Protein AF-0000000076061707 (afdb_homodimer)

Radius of gyration: 18.24 Å; Cα contacts (8 Å, |Δi|>4): 495; chains: 2; bounding box: 33×53×42 Å

Nearest PDB structures (foldseek):
  8ae5-assembly2_D  TM=4.085E-01  e=2.202E+00  Macrolepiota procera
  4uc4-assembly1_B  TM=3.911E-01  e=1.233E+00  Homo sapiens
  3h6q-assembly1_A  TM=4.937E-01  e=5.251E+00  Macrolepiota procera
  7zs2-assembly1_A  TM=2.548E-01  e=9.782E-01  Candidatus Kuenenia
  8u15-assembly1_B  TM=3.330E-01  e=9.932E+00  Homo sapiens

Foldseek 3Di:
DLVVCLVPPDFQFWKWFQDPVGDIAIWTDHHPQKTWGWDWDDDPNFIWIATEIDRPVPPDDDPPTDIDRDPPPDDDDGDDSVVSVVVSVVRHGDIDGPVPCVQVVQQVVCCVVPVGRDGPPD/DLVVCLVPPDFQFWKWFQDPVGDIAIWTDHHPQKTWGWAWDDDPNFIWIATEIDRPVPPDDDPPTDIDRDP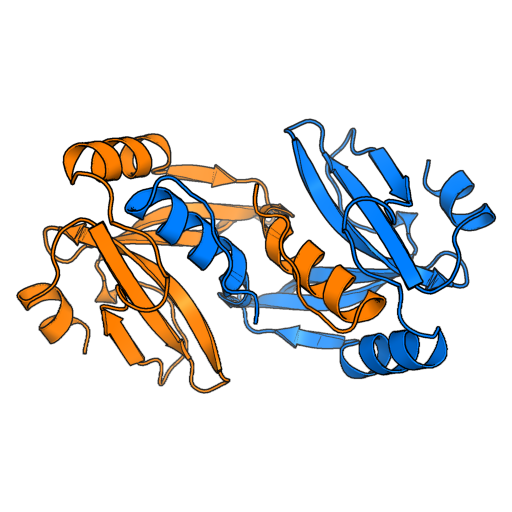PPDDDDGDDSVVSVVVSVVRHGDIDGPVVCVLVVQQVVCCVVPVGRDGPPD

Organism: Dicentrarchus labrax (NCBI:txid13489)

pLDDT: mean 81.6, std 15.35, range [41.97, 97.06]

InterPro domains:
  IPR007053 LRAT domain [PF04970] (9-117)
  IPR007053 LRAT domain [PS51934] (15-121)
  IPR038765 Papain-like cysteine peptidase superfamily [SSF54001] (7-43)
  IPR051496 H-rev107 Phospholipase/Acyltransferase [PTHR13943] (8-122)

Sequence (244 aa):
GPLKIVSTAKIGDLIEFSYPMGYSHWGVYDGDGHVIHFAVQGWFGEFGTRIRRVPLGEVNVPKGAHVLISNNRHAFAPSAPEDMKLRSNTLLNQDFPYDLFGLNCEHFATFVRYGKAVCNQVGPLKIVSTAKIGDLIEFSYPMGYSHWGVYDGDGHVIHFAVQGWFGEFGTRIRRVPLGEVNVPKGAHVLISNNRHAFAPSAPEDMKLRSNTLLNQDFPYDLFGLNCEHFATFVRYGKAVCNQV

Structure (mmCIF, N/CA/C/O backbone):
data_AF-0000000076061707-model_v1
#
loop_
_entity.id
_entity.type
_entity.pdbx_description
1 polymer 'LRAT domain-containing protein'
#
loop_
_atom_site.group_PDB
_atom_site.id
_atom_site.type_symbol
_atom_site.label_atom_id
_atom_site.label_alt_id
_atom_site.label_comp_id
_atom_site.label_asym_id
_atom_site.label_entity_id
_atom_site.label_seq_id
_atom_site.pdbx_PDB_ins_code
_atom_site.Cartn_x
_atom_site.Cartn_y
_atom_site.Cartn_z
_atom_site.occupancy
_atom_site.B_iso_or_equiv
_atom_site.auth_seq_id
_atom_site.auth_comp_id
_atom_site.auth_asym_id
_atom_site.auth_atom_id
_atom_site.pdbx_PDB_model_num
ATOM 1 N N . GLY A 1 1 ? 12.648 20.203 10.492 1 73.88 1 GLY A N 1
ATOM 2 C CA . GLY A 1 1 ? 12.055 19.266 11.422 1 73.88 1 GLY A CA 1
ATOM 3 C C . GLY A 1 1 ? 10.57 19.484 11.641 1 73.88 1 GLY A C 1
ATOM 4 O O . GLY A 1 1 ? 9.961 20.312 10.969 1 73.88 1 GLY A O 1
ATOM 5 N N . PRO A 1 2 ? 9.906 18.688 12.398 1 77.5 2 PRO A N 1
ATOM 6 C CA . PRO A 1 2 ? 8.461 18.781 12.633 1 77.5 2 PRO A CA 1
ATOM 7 C C . PRO A 1 2 ? 8.016 20.188 13.016 1 77.5 2 PRO A C 1
ATOM 9 O O . PRO A 1 2 ? 6.965 20.641 12.57 1 77.5 2 PRO A O 1
ATOM 12 N N . LEU A 1 3 ? 8.797 20.938 13.781 1 78.62 3 LEU A N 1
ATOM 13 C CA . LEU A 1 3 ? 8.422 22.266 14.234 1 78.62 3 LEU A CA 1
ATOM 14 C C . LEU A 1 3 ? 8.352 23.234 13.062 1 78.62 3 LEU A C 1
ATOM 16 O O . LEU A 1 3 ? 7.469 24.094 13.016 1 78.62 3 LEU A O 1
ATOM 20 N N . LYS A 1 4 ? 9.391 23.188 12.188 1 86.56 4 LYS A N 1
ATOM 21 C CA . LYS A 1 4 ? 9.367 24.047 11.008 1 86.56 4 LYS A CA 1
ATOM 22 C C . LYS A 1 4 ? 8.141 23.75 10.148 1 86.56 4 LYS A C 1
ATOM 24 O O . LYS A 1 4 ? 7.504 24.672 9.625 1 86.56 4 LYS A O 1
ATOM 29 N N . ILE A 1 5 ? 7.738 22.547 10.039 1 92.12 5 ILE A N 1
ATOM 30 C CA . ILE A 1 5 ? 6.582 22.141 9.25 1 92.12 5 ILE A CA 1
ATOM 31 C C . ILE A 1 5 ? 5.309 22.703 9.875 1 92.12 5 ILE A C 1
ATOM 33 O O . ILE A 1 5 ? 4.469 23.281 9.18 1 92.12 5 ILE A O 1
ATOM 37 N N . VAL A 1 6 ? 5.285 22.609 11.211 1 91.25 6 VAL A N 1
ATOM 38 C CA . VAL A 1 6 ? 4.082 23.031 11.922 1 91.25 6 VAL A CA 1
ATOM 39 C C . VAL A 1 6 ? 3.869 24.531 11.727 1 91.25 6 VAL A C 1
ATOM 41 O O . VAL A 1 6 ? 2.73 24.984 11.633 1 91.25 6 VAL A O 1
ATOM 44 N N . SER A 1 7 ? 4.922 25.25 11.578 1 92.44 7 SER A N 1
ATOM 45 C CA . SER A 1 7 ? 4.824 26.703 11.469 1 92.44 7 SER A CA 1
ATOM 46 C C . SER A 1 7 ? 4.508 27.125 10.039 1 92.44 7 SER A C 1
ATOM 48 O O . SER A 1 7 ? 4.023 28.234 9.812 1 92.44 7 SER A O 1
ATOM 50 N N . THR A 1 8 ? 4.734 26.359 9.039 1 95.12 8 THR A N 1
ATOM 51 C CA . THR A 1 8 ? 4.605 26.797 7.652 1 95.12 8 THR A CA 1
ATOM 52 C C . THR A 1 8 ? 3.518 26 6.934 1 95.12 8 THR A C 1
ATOM 54 O O . THR A 1 8 ? 2.975 26.438 5.926 1 95.12 8 THR A O 1
ATOM 57 N N . ALA A 1 9 ? 3.193 24.812 7.418 1 96.25 9 ALA A N 1
ATOM 58 C CA . ALA A 1 9 ? 2.266 23.922 6.727 1 96.25 9 ALA A CA 1
ATOM 59 C C . ALA A 1 9 ? 0.84 24.469 6.777 1 96.25 9 ALA A C 1
ATOM 61 O O . ALA A 1 9 ? 0.452 25.109 7.754 1 96.25 9 ALA A O 1
ATOM 62 N N . LYS A 1 10 ? 0.16 24.266 5.688 1 96.25 10 LYS A N 1
ATOM 63 C CA . LYS A 1 10 ? -1.268 24.562 5.602 1 96.25 10 LYS A CA 1
ATOM 64 C C . LYS A 1 10 ? -2.086 23.281 5.488 1 96.25 10 LYS A C 1
ATOM 66 O O . LYS A 1 10 ? -1.579 22.25 5.027 1 96.25 10 LYS A O 1
ATOM 71 N N . ILE A 1 11 ? -3.35 23.422 5.93 1 95.88 11 ILE A N 1
ATOM 72 C CA . ILE A 1 11 ? -4.254 22.281 5.82 1 95.88 11 ILE A CA 1
ATOM 73 C C . ILE A 1 11 ? -4.25 21.766 4.383 1 95.88 11 ILE A C 1
ATOM 75 O O . ILE A 1 11 ? -4.336 22.547 3.434 1 95.88 11 ILE A O 1
ATOM 79 N N . GLY A 1 12 ? -4.094 20.484 4.289 1 96.38 12 GLY A N 1
ATOM 80 C CA . GLY A 1 12 ? -4.121 19.875 2.967 1 96.38 12 GLY A CA 1
ATOM 81 C C . GLY A 1 12 ? -2.736 19.641 2.395 1 96.38 12 GLY A C 1
ATOM 82 O O . GLY A 1 12 ? -2.584 18.906 1.407 1 96.38 12 GLY A O 1
ATOM 83 N N . ASP A 1 13 ? -1.681 20.234 3 1 97.06 13 ASP A N 1
ATOM 84 C CA . ASP A 1 13 ? -0.318 20 2.529 1 97.06 13 ASP A CA 1
ATOM 85 C C . ASP A 1 13 ? 0.073 18.531 2.676 1 97.06 13 ASP A C 1
ATOM 87 O O . ASP A 1 13 ? -0.244 17.906 3.684 1 97.06 13 ASP A O 1
ATOM 91 N N . LEU A 1 14 ? 0.756 18 1.613 1 95.62 14 LEU A N 1
ATOM 92 C CA . LEU A 1 14 ? 1.333 16.672 1.708 1 95.62 14 LEU A CA 1
ATOM 93 C C . LEU A 1 14 ? 2.582 16.672 2.582 1 95.62 14 LEU A C 1
ATOM 95 O O . LEU A 1 14 ? 3.529 17.422 2.312 1 95.62 14 LEU A O 1
ATOM 99 N N . ILE A 1 15 ? 2.484 15.883 3.658 1 95.75 15 ILE A N 1
ATOM 100 C CA . ILE A 1 15 ? 3.635 15.711 4.539 1 95.75 15 ILE A CA 1
ATOM 101 C C . ILE A 1 15 ? 4.344 14.406 4.211 1 95.75 15 ILE A C 1
ATOM 103 O O . ILE A 1 15 ? 3.746 13.328 4.289 1 95.75 15 ILE A O 1
ATOM 107 N N . GLU A 1 16 ? 5.562 14.5 3.816 1 91.44 16 GLU A N 1
ATOM 108 C CA . GLU A 1 16 ? 6.387 13.336 3.492 1 91.44 16 GLU A CA 1
ATOM 109 C C . GLU A 1 16 ? 7.395 13.055 4.602 1 91.44 16 GLU A C 1
ATOM 111 O O . GLU A 1 16 ? 8.125 13.945 5.027 1 91.44 16 GLU A O 1
ATOM 116 N N . PHE A 1 17 ? 7.355 11.906 5.172 1 89.12 17 PHE A N 1
ATOM 117 C CA . PHE A 1 17 ? 8.406 11.391 6.035 1 89.12 17 PHE A CA 1
ATOM 118 C C . PHE A 1 17 ? 9.375 10.516 5.25 1 89.12 17 PHE A C 1
ATOM 120 O O . PHE A 1 17 ? 9.109 9.336 5.016 1 89.12 17 PHE A O 1
ATOM 127 N N . SER A 1 18 ? 10.445 11.164 4.812 1 85.5 18 SER A N 1
ATOM 128 C CA . SER A 1 18 ? 11.43 10.484 3.967 1 85.5 18 SER A CA 1
ATOM 129 C C . SER A 1 18 ? 12.367 9.625 4.797 1 85.5 18 SER A C 1
ATOM 131 O O . SER A 1 18 ? 13.062 10.125 5.688 1 85.5 18 SER A O 1
ATOM 133 N N . TYR A 1 19 ? 12.336 8.336 4.543 1 78.38 19 TYR A N 1
ATOM 134 C CA . TYR A 1 19 ? 13.18 7.398 5.281 1 78.38 19 TYR A CA 1
ATOM 135 C C . TYR A 1 19 ? 14.578 7.344 4.688 1 78.38 19 TYR A C 1
ATOM 137 O O . TYR A 1 19 ? 14.766 7.582 3.49 1 78.38 19 TYR A O 1
ATOM 145 N N . PRO A 1 20 ? 15.539 6.973 5.523 1 74.5 20 PRO A N 1
ATOM 146 C CA . PRO A 1 20 ? 16.906 6.855 5.012 1 74.5 20 PRO A CA 1
ATOM 147 C C . PRO A 1 20 ? 17.047 5.789 3.924 1 74.5 20 PRO A C 1
ATOM 149 O O . PRO A 1 20 ? 17.922 5.887 3.061 1 74.5 20 PRO A O 1
ATOM 152 N N . MET A 1 21 ? 16.188 4.781 3.857 1 65.06 21 MET A N 1
ATOM 153 C CA . MET A 1 21 ? 16.312 3.662 2.926 1 65.06 21 MET A CA 1
ATOM 154 C C . MET A 1 21 ? 15.594 3.965 1.612 1 65.06 21 MET A C 1
ATOM 156 O O . MET A 1 21 ? 15.57 3.129 0.708 1 65.06 21 MET A O 1
ATOM 160 N N . GLY A 1 22 ? 15.07 5.156 1.388 1 67.25 22 GLY A N 1
ATOM 161 C CA . GLY A 1 22 ? 14.516 5.566 0.107 1 67.25 22 GLY A CA 1
ATOM 162 C C . GLY A 1 22 ? 13.016 5.406 0.028 1 67.25 22 GLY A C 1
ATOM 163 O O . GLY A 1 22 ? 12.406 5.672 -1.013 1 67.25 22 GLY A O 1
ATOM 164 N N . TYR A 1 23 ? 12.422 4.996 1.099 1 68.94 23 TYR A N 1
ATOM 165 C CA . TYR A 1 23 ? 10.961 4.914 1.145 1 68.94 23 TYR A CA 1
ATOM 166 C C . TYR A 1 23 ? 10.383 6.043 1.986 1 68.94 23 TYR A C 1
ATOM 168 O O . TYR A 1 23 ? 11.07 6.605 2.84 1 68.94 23 TYR A O 1
ATOM 176 N N . SER A 1 24 ? 9.188 6.395 1.576 1 79.31 24 SER A N 1
ATOM 177 C CA . SER A 1 24 ? 8.578 7.48 2.34 1 79.31 24 SER A CA 1
ATOM 178 C C . SER A 1 24 ? 7.23 7.062 2.918 1 79.31 24 SER A C 1
ATOM 180 O O . SER A 1 24 ? 6.523 6.242 2.328 1 79.31 24 SER A O 1
ATOM 182 N N . HIS A 1 25 ? 6.992 7.531 4.09 1 82.12 25 HIS A N 1
ATOM 183 C CA . HIS A 1 25 ? 5.637 7.582 4.629 1 82.12 25 HIS A CA 1
ATOM 184 C C . HIS A 1 25 ? 4.969 8.922 4.32 1 82.12 25 HIS A C 1
ATOM 186 O O . HIS A 1 25 ? 5.652 9.938 4.176 1 82.12 25 HIS A O 1
ATOM 192 N N . TRP A 1 26 ? 3.645 8.844 4.102 1 87.81 26 TRP A N 1
ATOM 193 C CA . TRP A 1 26 ? 2.934 10.055 3.701 1 87.81 26 TRP A CA 1
ATOM 194 C C . TRP A 1 26 ? 1.732 10.305 4.605 1 87.81 26 TRP A C 1
ATOM 196 O O . TRP A 1 26 ? 1.087 9.359 5.066 1 87.81 26 TRP A O 1
ATOM 206 N N . GLY A 1 27 ? 1.45 11.594 4.91 1 91.62 27 GLY A N 1
ATOM 207 C CA . GLY A 1 27 ? 0.232 12.078 5.539 1 91.62 27 GLY A CA 1
ATOM 208 C C . GLY A 1 27 ? -0.22 13.43 5.004 1 91.62 27 GLY A C 1
ATOM 209 O O . GLY A 1 27 ? 0.399 13.977 4.094 1 91.62 27 GLY A O 1
ATOM 210 N N . VAL A 1 28 ? -1.354 13.891 5.512 1 96.25 28 VAL A N 1
ATOM 211 C CA . VAL A 1 28 ? -1.893 15.203 5.168 1 96.25 28 VAL A CA 1
ATOM 212 C C . VAL A 1 28 ? -1.955 16.078 6.414 1 96.25 28 VAL A C 1
ATOM 214 O O . VAL A 1 28 ? -2.471 15.656 7.453 1 96.25 28 VAL A O 1
ATOM 217 N N . TYR A 1 29 ? -1.383 17.281 6.25 1 96.94 29 TYR A N 1
ATOM 218 C CA . TYR A 1 29 ? -1.468 18.203 7.375 1 96.94 29 TYR A CA 1
ATOM 219 C C . TYR A 1 29 ? -2.91 18.625 7.625 1 96.94 29 TYR A C 1
ATOM 221 O O . TYR A 1 29 ? -3.635 18.969 6.688 1 96.94 29 TYR A O 1
ATOM 229 N N . ASP A 1 30 ? -3.334 18.594 8.867 1 96.56 30 ASP A N 1
ATOM 230 C CA . ASP A 1 30 ? -4.734 18.875 9.18 1 96.56 30 ASP A CA 1
ATOM 231 C C . ASP A 1 30 ? -4.855 20.031 10.18 1 96.56 30 ASP A C 1
ATOM 233 O O . ASP A 1 30 ? -5.844 20.125 10.906 1 96.56 30 ASP A O 1
ATOM 237 N N . GLY A 1 31 ? -3.85 20.828 10.352 1 94.69 31 GLY A N 1
ATOM 238 C CA . GLY A 1 31 ? -3.902 22.016 11.195 1 94.69 31 GLY A CA 1
ATOM 239 C C . GLY A 1 31 ? -3.49 21.734 12.633 1 94.69 31 GLY A C 1
ATOM 240 O O . GLY A 1 31 ? -3.473 20.578 13.07 1 94.69 31 GLY A O 1
ATOM 241 N N . ASP A 1 32 ? -3.125 22.828 13.32 1 95.19 32 ASP A N 1
ATOM 242 C CA . ASP A 1 32 ? -2.799 22.812 14.742 1 95.19 32 ASP A CA 1
ATOM 243 C C . ASP A 1 32 ? -1.734 21.766 15.055 1 95.19 32 ASP A C 1
ATOM 245 O O . ASP A 1 32 ? -1.811 21.078 16.078 1 95.19 32 ASP A O 1
ATOM 249 N N . GLY A 1 33 ? -0.832 21.562 14.172 1 96.12 33 GLY A N 1
ATOM 250 C CA . GLY A 1 33 ? 0.295 20.672 14.383 1 96.12 33 GLY A CA 1
ATOM 251 C C . GLY A 1 33 ? -0.069 19.203 14.211 1 96.12 33 GLY A C 1
ATOM 252 O O . GLY A 1 33 ? 0.675 18.328 14.648 1 96.12 33 GLY A O 1
ATOM 253 N N . HIS A 1 34 ? -1.229 18.906 13.57 1 97.06 34 HIS A N 1
ATOM 254 C CA . HIS A 1 34 ? -1.68 17.531 13.438 1 97.06 34 HIS A CA 1
ATOM 255 C C . HIS A 1 34 ? -1.625 17.062 11.984 1 97.06 34 HIS A C 1
ATOM 257 O O . HIS A 1 34 ? -1.712 17.891 11.07 1 97.06 34 HIS A O 1
ATOM 263 N N . VAL A 1 35 ? -1.41 15.766 11.812 1 96.25 35 VAL A N 1
ATOM 264 C CA . VAL A 1 35 ? -1.393 15.094 10.516 1 96.25 35 VAL A CA 1
ATOM 265 C C . VAL A 1 35 ? -2.369 13.922 10.531 1 96.25 35 VAL A C 1
ATOM 267 O O . VAL A 1 35 ? -2.543 13.258 11.555 1 96.25 35 VAL A O 1
ATOM 270 N N . ILE A 1 36 ? -3.059 13.766 9.422 1 93.81 36 ILE A N 1
ATOM 271 C CA . ILE 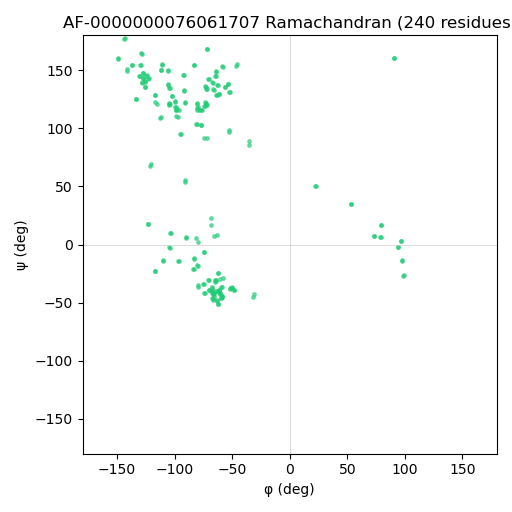A 1 36 ? -3.873 12.57 9.203 1 93.81 36 ILE A CA 1
ATOM 272 C C . ILE A 1 36 ? -3.121 11.586 8.312 1 93.81 36 ILE A C 1
ATOM 274 O O . ILE A 1 36 ? -2.59 11.969 7.266 1 93.81 36 ILE A O 1
ATOM 278 N N . HIS A 1 37 ? -2.947 10.414 8.805 1 87.75 37 HIS A N 1
ATOM 279 C CA . HIS A 1 37 ? -2.203 9.422 8.039 1 87.75 37 HIS A CA 1
ATOM 280 C C . HIS A 1 37 ? -2.697 8.016 8.328 1 87.75 37 HIS A C 1
ATOM 282 O O . HIS A 1 37 ? -3.447 7.801 9.289 1 87.75 37 HIS A O 1
ATOM 288 N N . PHE A 1 38 ? -2.363 7.18 7.422 1 79.69 38 PHE A N 1
ATOM 289 C CA . PHE A 1 38 ? -2.627 5.758 7.594 1 79.69 38 PHE A CA 1
ATOM 290 C C . PHE A 1 38 ? -1.668 5.145 8.609 1 79.69 38 PHE A C 1
ATOM 292 O O . PHE A 1 38 ? -0.451 5.312 8.492 1 79.69 38 PHE A O 1
ATOM 299 N N . ALA A 1 39 ? -2.246 4.523 9.711 1 74.62 39 ALA A N 1
ATOM 300 C CA . ALA A 1 39 ? -1.411 3.943 10.758 1 74.62 39 ALA A CA 1
ATOM 301 C C . ALA A 1 39 ? -1.773 2.48 11.008 1 74.62 39 ALA A C 1
ATOM 303 O O . ALA A 1 39 ? -2.949 2.113 10.969 1 74.62 39 ALA A O 1
ATOM 304 N N . VAL A 1 40 ? -0.666 1.629 11.125 1 65.38 40 VAL A N 1
ATOM 305 C CA . VAL A 1 40 ? -0.873 0.236 11.508 1 65.38 40 VAL A CA 1
ATOM 306 C C . VAL A 1 40 ? -1.263 0.161 12.984 1 65.38 40 VAL A C 1
ATOM 308 O O . VAL A 1 40 ? -0.695 0.868 13.82 1 65.38 40 VAL A O 1
ATOM 311 N N . GLN A 1 41 ? -2.436 -0.395 13.188 1 61.16 41 GLN A N 1
ATOM 312 C CA . GLN A 1 41 ? -2.852 -0.597 14.57 1 61.16 41 GLN A CA 1
ATOM 313 C C . GLN A 1 41 ? -2.893 -2.082 14.922 1 61.16 41 GLN A C 1
ATOM 315 O O . GLN A 1 41 ? -3.326 -2.904 14.109 1 61.16 41 GLN A O 1
ATOM 320 N N . GLY A 1 42 ? -1.945 -2.611 15.797 1 53.31 42 GLY A N 1
ATOM 321 C CA . GLY A 1 42 ? -2.045 -3.967 16.312 1 53.31 42 GLY A CA 1
ATOM 322 C C . GLY A 1 42 ? -3.127 -4.125 17.375 1 53.31 42 GLY A C 1
ATOM 323 O O . GLY A 1 42 ? -3.217 -3.324 18.297 1 53.31 42 GLY A O 1
ATOM 324 N N . TRP A 1 43 ? -4.332 -4.477 16.969 1 45.91 43 TRP A N 1
ATOM 325 C CA . TRP A 1 43 ? -5.262 -4.828 18.047 1 45.91 43 TRP A CA 1
ATOM 326 C C . TRP A 1 43 ? -5.215 -6.324 18.344 1 45.91 43 TRP A C 1
ATOM 328 O O . TRP A 1 43 ? -5.504 -7.145 17.469 1 45.91 43 TRP A O 1
ATOM 338 N N . PHE A 1 44 ? -5.133 -6.633 19.625 1 45.09 44 PHE A N 1
ATOM 339 C CA . PHE A 1 44 ? -5.297 -7.961 20.203 1 45.09 44 PHE A CA 1
ATOM 340 C C . PHE A 1 44 ? -5.039 -9.047 19.156 1 45.09 44 PHE A C 1
ATOM 342 O O . PHE A 1 44 ? -5.91 -9.867 18.891 1 45.09 44 PHE A O 1
ATOM 349 N N . GLY A 1 45 ? -3.971 -8.953 18.484 1 49.72 45 GLY A N 1
ATOM 350 C CA . GLY A 1 45 ? -3.66 -10.07 17.609 1 49.72 45 GLY A CA 1
ATOM 351 C C . GLY A 1 45 ? -4.047 -9.82 16.172 1 49.72 45 GLY A C 1
ATOM 352 O O . GLY A 1 45 ? -3.672 -10.586 15.273 1 49.72 45 GLY A O 1
ATOM 353 N N . GLU A 1 46 ? -5.031 -8.961 15.914 1 51.38 46 GLU A N 1
ATOM 354 C CA . GLU A 1 46 ? -5.41 -8.641 14.547 1 51.38 46 GLU A CA 1
ATOM 355 C C . GLU A 1 46 ? -4.758 -7.336 14.078 1 51.38 46 GLU A C 1
ATOM 357 O O . GLU A 1 46 ? -4.621 -6.395 14.859 1 51.38 46 GLU A O 1
ATOM 362 N N . PHE A 1 47 ? -3.979 -7.473 13.148 1 50.34 47 PHE A N 1
ATOM 363 C CA . PHE A 1 47 ? -3.318 -6.309 12.578 1 50.34 47 PHE A CA 1
ATOM 364 C C . PHE A 1 47 ? -4.242 -5.586 11.609 1 50.34 47 PHE A C 1
ATOM 366 O O . PHE A 1 47 ? -5.008 -6.219 10.875 1 50.34 47 PHE A O 1
ATOM 373 N N . GLY A 1 48 ? -4.602 -4.277 11.984 1 62.66 48 GLY A N 1
ATOM 374 C CA . GLY A 1 48 ? -5.348 -3.447 11.047 1 62.66 48 GLY A CA 1
ATOM 375 C C . GLY A 1 48 ? -4.727 -2.08 10.836 1 62.66 48 GLY A C 1
ATOM 376 O O . GLY A 1 48 ? -3.594 -1.836 11.258 1 62.66 48 GLY A O 1
ATOM 377 N N . THR A 1 49 ? -5.113 -1.458 9.875 1 67.81 49 THR A N 1
ATOM 378 C CA . THR A 1 49 ? -4.719 -0.076 9.625 1 67.81 49 THR A CA 1
ATOM 379 C C . THR A 1 49 ? -5.875 0.876 9.922 1 67.81 49 THR A C 1
ATOM 381 O O . THR A 1 49 ? -7.043 0.48 9.867 1 67.81 49 THR A O 1
ATOM 384 N N . ARG A 1 50 ? -5.531 1.879 10.508 1 75.94 50 ARG A N 1
ATOM 385 C CA . ARG A 1 50 ? -6.496 2.934 10.812 1 75.94 50 ARG A CA 1
ATOM 386 C C . ARG A 1 50 ? -5.988 4.289 10.336 1 75.94 50 ARG A C 1
ATOM 388 O O . ARG A 1 50 ? -4.789 4.566 10.398 1 75.94 50 ARG A O 1
ATOM 395 N N . ILE A 1 51 ? -6.934 5.051 9.781 1 82.94 51 ILE A N 1
ATOM 396 C CA . ILE A 1 51 ? -6.598 6.445 9.508 1 82.94 51 ILE A CA 1
ATOM 397 C C . ILE A 1 51 ? -6.734 7.27 10.789 1 82.94 51 ILE A C 1
ATOM 399 O O . ILE A 1 51 ? -7.809 7.324 11.391 1 82.94 51 ILE A O 1
ATOM 403 N N . ARG A 1 52 ? -5.594 7.914 11.195 1 88.94 52 ARG A N 1
ATOM 404 C CA . ARG A 1 52 ? -5.578 8.625 12.469 1 88.94 52 ARG A CA 1
ATOM 405 C C . ARG A 1 52 ? -5.102 10.062 12.289 1 88.94 52 ARG A C 1
ATOM 407 O O . ARG A 1 52 ? -4.305 10.352 11.391 1 88.94 52 ARG A O 1
ATOM 414 N N . ARG A 1 53 ? -5.691 10.859 13.156 1 94.81 53 ARG A N 1
ATOM 415 C CA . ARG A 1 53 ? -5.188 12.211 13.336 1 94.81 53 ARG A CA 1
ATOM 416 C C . ARG A 1 53 ? -4.281 12.297 14.555 1 94.81 53 ARG A C 1
ATOM 418 O O . ARG A 1 53 ? -4.723 12.062 15.68 1 94.81 53 ARG A O 1
ATOM 425 N N . VAL A 1 54 ? -3.025 12.594 14.391 1 95.06 54 VAL A N 1
ATOM 426 C CA . VAL A 1 54 ? -2.064 12.625 15.484 1 95.06 54 VAL A CA 1
ATOM 427 C C . VAL A 1 54 ? -1.167 13.852 15.359 1 95.06 54 VAL A C 1
ATOM 429 O O . VAL A 1 54 ? -1.04 14.422 14.273 1 95.06 54 VAL A O 1
ATOM 432 N N . PRO A 1 55 ? -0.612 14.312 16.578 1 96.38 55 PRO A N 1
ATOM 433 C CA . PRO A 1 55 ? 0.442 15.312 16.422 1 96.38 55 PRO A CA 1
ATOM 434 C C . PRO A 1 55 ? 1.562 14.859 15.492 1 96.38 55 PRO A C 1
ATOM 436 O O . PRO A 1 55 ? 1.948 13.688 15.516 1 96.38 55 PRO A O 1
ATOM 439 N N . LEU A 1 56 ? 1.995 15.828 14.633 1 95.25 56 LEU A N 1
ATOM 440 C CA . LEU A 1 56 ? 3.023 15.523 13.641 1 95.25 56 LEU A CA 1
ATOM 441 C C . LEU A 1 56 ? 4.203 14.805 14.281 1 95.25 56 LEU A C 1
ATOM 443 O O . LEU A 1 56 ? 4.723 13.836 13.727 1 95.25 56 LEU A O 1
ATOM 447 N N . GLY A 1 57 ? 4.594 15.188 15.484 1 91.88 57 GLY A N 1
ATOM 448 C CA . GLY A 1 57 ? 5.746 14.633 16.172 1 91.88 57 GLY A CA 1
ATOM 449 C C . GLY A 1 57 ? 5.504 13.234 16.719 1 91.88 57 GLY A C 1
ATOM 450 O O . GLY A 1 57 ? 6.445 12.547 17.109 1 91.88 57 GLY A O 1
ATOM 451 N N . GLU A 1 58 ? 4.262 12.703 16.641 1 90.94 58 GLU A N 1
ATOM 452 C CA . GLU A 1 58 ? 3.924 11.398 17.203 1 90.94 58 GLU A CA 1
ATOM 453 C C . GLU A 1 58 ? 3.791 10.344 16.109 1 90.94 58 GLU A C 1
ATOM 455 O O . GLU A 1 58 ? 3.492 9.18 16.391 1 90.94 58 GLU A O 1
ATOM 460 N N . VAL A 1 59 ? 3.949 10.766 14.859 1 88.25 59 VAL A N 1
ATOM 461 C CA . VAL A 1 59 ? 3.965 9.766 13.797 1 88.25 59 VAL A CA 1
ATOM 462 C C . VAL A 1 59 ? 5.168 8.836 13.977 1 88.25 59 VAL A C 1
ATOM 464 O O . VAL A 1 59 ? 6.301 9.305 14.102 1 88.25 59 VAL A O 1
ATOM 467 N N . ASN A 1 60 ? 4.859 7.582 13.961 1 81.62 60 ASN A N 1
ATOM 468 C CA . ASN A 1 60 ? 5.914 6.594 14.156 1 81.62 60 ASN A CA 1
ATOM 469 C C . ASN A 1 60 ? 6.695 6.344 12.867 1 81.62 60 ASN A C 1
ATOM 471 O O . ASN A 1 60 ? 6.199 5.672 11.961 1 81.62 60 ASN A O 1
ATOM 475 N N . VAL A 1 61 ? 7.918 6.938 12.812 1 79.94 61 VAL A N 1
ATOM 476 C CA . VAL A 1 61 ? 8.805 6.746 11.672 1 79.94 61 VAL A CA 1
ATOM 477 C C . VAL A 1 61 ? 10.195 6.348 12.156 1 79.94 61 VAL A C 1
ATOM 479 O O . VAL A 1 61 ? 10.539 6.566 13.32 1 79.94 61 VAL A O 1
ATOM 482 N N . PRO A 1 62 ? 10.922 5.66 11.305 1 76.56 62 PRO A N 1
ATOM 483 C CA . PRO A 1 62 ? 12.266 5.254 11.711 1 76.56 62 PRO A CA 1
ATOM 484 C C . PRO A 1 62 ? 13.156 6.441 12.078 1 76.56 62 PRO A C 1
ATOM 486 O O . PRO A 1 62 ? 12.93 7.555 11.602 1 76.56 62 PRO A O 1
ATOM 489 N N . LYS A 1 63 ? 14.117 6.051 12.961 1 82.44 63 LYS A N 1
ATOM 490 C CA . LYS A 1 63 ? 15.125 7.059 13.273 1 82.44 63 LYS A CA 1
ATOM 491 C C . LYS A 1 63 ? 15.82 7.555 12.016 1 82.44 63 LYS A C 1
ATOM 493 O O . LYS A 1 63 ? 16.172 6.762 11.133 1 82.44 63 LYS A O 1
ATOM 498 N N . GLY A 1 64 ? 16.016 8.859 11.891 1 86 64 GLY A N 1
ATOM 499 C CA . GLY A 1 64 ? 16.688 9.43 10.734 1 86 64 GLY A CA 1
ATOM 500 C C . GLY A 1 64 ? 15.734 9.875 9.641 1 86 64 GLY A C 1
ATOM 501 O O . GLY A 1 64 ? 16.156 10.453 8.641 1 86 64 GLY A O 1
ATOM 502 N N . ALA A 1 65 ? 14.477 9.648 9.852 1 84.56 65 ALA A N 1
ATOM 503 C CA . ALA A 1 65 ? 13.5 10.141 8.875 1 84.56 65 ALA A CA 1
ATOM 504 C C . ALA A 1 65 ? 13.461 11.664 8.867 1 84.56 65 ALA A C 1
ATOM 506 O O . ALA A 1 65 ? 13.547 12.305 9.914 1 84.56 65 ALA A O 1
ATOM 507 N N . HIS A 1 66 ? 13.367 12.219 7.582 1 92.38 66 HIS A N 1
ATOM 508 C CA . HIS A 1 66 ? 13.195 13.656 7.402 1 92.38 66 HIS A CA 1
ATOM 509 C C . HIS A 1 66 ? 11.758 13.992 7.02 1 92.38 66 HIS A C 1
ATOM 511 O O . HIS A 1 66 ? 11.156 13.32 6.176 1 92.38 66 HIS A O 1
ATOM 517 N N . VAL A 1 67 ? 11.266 15.016 7.695 1 94.19 67 VAL A N 1
ATOM 518 C CA . VAL A 1 67 ? 9.891 15.43 7.426 1 94.19 67 VAL A CA 1
ATOM 519 C C . VAL A 1 67 ? 9.891 16.672 6.543 1 94.19 67 VAL A C 1
ATOM 521 O O . VAL A 1 67 ? 10.617 17.625 6.812 1 94.19 67 VAL A O 1
ATOM 524 N N . LEU A 1 68 ? 9.148 16.656 5.414 1 94.88 68 LEU A N 1
ATOM 525 C CA . LEU A 1 68 ? 9.07 17.781 4.492 1 94.88 68 LEU A CA 1
ATOM 526 C C . LEU A 1 68 ? 7.652 17.938 3.945 1 94.88 68 LEU A C 1
ATOM 528 O O . LEU A 1 68 ? 6.883 16.969 3.922 1 94.88 68 LEU A O 1
ATOM 532 N N . ILE A 1 69 ? 7.281 19.219 3.609 1 96.5 69 ILE A N 1
ATOM 533 C CA . ILE A 1 69 ? 6.09 19.484 2.805 1 96.5 69 ILE A CA 1
ATOM 534 C C . ILE A 1 69 ? 6.383 19.172 1.337 1 96.5 69 ILE A C 1
ATOM 536 O O . ILE A 1 69 ? 7.27 19.781 0.734 1 96.5 69 ILE A O 1
ATOM 540 N N . SER A 1 70 ? 5.656 18.141 0.757 1 93.56 70 SER A N 1
ATOM 541 C CA . SER A 1 70 ? 5.953 17.656 -0.59 1 93.56 70 SER A CA 1
ATOM 542 C C . SER A 1 70 ? 4.742 17.797 -1.504 1 93.56 70 SER A C 1
ATOM 544 O O . SER A 1 70 ? 4.266 16.797 -2.064 1 93.56 70 SER A O 1
ATOM 546 N N . ASN A 1 71 ? 4.359 19.031 -1.817 1 94.56 71 ASN A N 1
ATOM 547 C CA . ASN A 1 71 ? 3.193 19.297 -2.65 1 94.56 71 ASN A CA 1
ATOM 548 C C . ASN A 1 71 ? 3.527 19.203 -4.137 1 94.56 71 ASN A C 1
ATOM 550 O O . ASN A 1 71 ? 2.629 19.141 -4.977 1 94.56 71 ASN A O 1
ATOM 554 N N . ASN A 1 72 ? 4.762 19.141 -4.477 1 89.25 72 ASN A N 1
ATOM 555 C CA . ASN A 1 72 ? 5.172 19.219 -5.875 1 89.25 72 ASN A CA 1
ATOM 556 C C . ASN A 1 72 ? 5.566 17.844 -6.422 1 89.25 72 ASN A C 1
ATOM 558 O O . ASN A 1 72 ? 6.137 17.75 -7.508 1 89.25 72 ASN A O 1
ATOM 562 N N . ARG A 1 73 ? 5.281 16.828 -5.656 1 85.31 73 ARG A N 1
ATOM 563 C CA . ARG A 1 73 ? 5.672 15.477 -6.07 1 85.31 73 ARG A CA 1
ATOM 564 C C . ARG A 1 73 ? 4.699 14.914 -7.102 1 85.31 73 ARG A C 1
ATOM 566 O O . ARG A 1 73 ? 5.016 13.953 -7.801 1 85.31 73 ARG A O 1
ATOM 573 N N . HIS A 1 74 ? 3.525 15.469 -7.195 1 82.06 74 HIS A N 1
ATOM 574 C CA . HIS A 1 74 ? 2.484 15.039 -8.125 1 82.06 74 HIS A CA 1
ATOM 575 C C . HIS A 1 74 ? 2.025 16.188 -9.016 1 82.06 74 HIS A C 1
ATOM 577 O O . HIS A 1 74 ? 2.066 17.359 -8.602 1 82.06 74 HIS A O 1
ATOM 583 N N . ALA A 1 75 ? 1.691 15.781 -10.227 1 83.06 75 ALA A N 1
ATOM 584 C CA . ALA A 1 75 ? 1.288 16.781 -11.203 1 83.06 75 ALA A CA 1
ATOM 585 C C . ALA A 1 75 ? -0.222 17.016 -11.172 1 83.06 75 ALA A C 1
ATOM 587 O O . ALA A 1 75 ? -0.904 16.812 -12.18 1 83.06 75 ALA A O 1
ATOM 588 N N . PHE A 1 76 ? -0.791 17.312 -10.031 1 89 76 PHE A N 1
ATOM 589 C CA . PHE A 1 76 ? -2.221 17.562 -9.906 1 89 76 PHE A CA 1
ATOM 590 C C . PHE A 1 76 ? -2.473 18.859 -9.148 1 89 76 PHE A C 1
ATOM 592 O O . PHE A 1 76 ? -1.698 19.234 -8.258 1 89 76 PHE A O 1
ATOM 599 N N . ALA A 1 77 ? -3.457 19.562 -9.477 1 92.75 77 ALA A N 1
ATOM 600 C CA . ALA A 1 77 ? -3.883 20.734 -8.719 1 92.75 77 ALA A CA 1
ATOM 601 C C . ALA A 1 77 ? -4.562 20.328 -7.414 1 92.75 77 ALA A C 1
ATOM 603 O O . ALA A 1 77 ? -5.359 19.391 -7.387 1 92.75 77 ALA A O 1
ATOM 604 N N . PRO A 1 78 ? -4.234 20.984 -6.391 1 95.62 78 PRO A N 1
ATOM 605 C CA . PRO A 1 78 ? -4.902 20.672 -5.129 1 95.62 78 PRO A CA 1
ATOM 606 C C . PRO A 1 78 ? -6.398 20.969 -5.156 1 95.62 78 PRO A C 1
ATOM 608 O O . PRO A 1 78 ? -6.828 21.906 -5.836 1 95.62 78 PRO A O 1
ATOM 611 N N . SER A 1 79 ? -7.133 20.188 -4.406 1 96.12 79 SER A N 1
ATOM 612 C CA . SER A 1 79 ? -8.547 20.484 -4.18 1 96.12 79 SER A CA 1
ATOM 613 C C . SER A 1 79 ? -8.719 21.688 -3.258 1 96.12 79 SER A C 1
ATOM 615 O O . SER A 1 79 ? -7.746 22.156 -2.656 1 96.12 79 SER A O 1
ATOM 617 N N . ALA A 1 80 ? -9.953 22.188 -3.188 1 95.56 80 ALA A N 1
ATOM 618 C CA . ALA A 1 80 ? -10.273 23.219 -2.199 1 95.56 80 ALA A CA 1
ATOM 619 C C . ALA A 1 80 ? -10.141 22.672 -0.78 1 95.56 80 ALA A C 1
ATOM 621 O O . ALA A 1 80 ? -10.445 21.5 -0.526 1 95.56 80 ALA A O 1
ATOM 622 N N . PRO A 1 81 ? -9.703 23.531 0.127 1 93.62 81 PRO A N 1
ATOM 623 C CA . PRO A 1 81 ? -9.539 23.094 1.512 1 93.62 81 PRO A CA 1
ATOM 624 C C . PRO A 1 81 ? -10.789 22.422 2.074 1 93.62 81 PRO A C 1
ATOM 626 O O . PRO A 1 81 ? -10.688 21.438 2.814 1 93.62 81 PRO A O 1
ATOM 629 N N . GLU A 1 82 ? -11.938 22.922 1.697 1 95.06 82 GLU A N 1
ATOM 630 C CA . GLU A 1 82 ? -13.18 22.359 2.203 1 95.06 82 GLU A CA 1
ATOM 631 C C . GLU A 1 82 ? -13.359 20.922 1.725 1 95.06 82 GLU A C 1
ATOM 633 O O . GLU A 1 82 ? -13.844 20.062 2.473 1 95.06 82 GLU A O 1
ATOM 638 N N . ASP A 1 83 ? -13 20.672 0.475 1 96 83 ASP A N 1
ATOM 639 C CA . ASP A 1 83 ? -13.094 19.328 -0.076 1 96 83 ASP A CA 1
ATOM 640 C C . ASP A 1 83 ? -12.094 18.391 0.596 1 96 83 ASP A C 1
ATOM 642 O O . ASP A 1 83 ? -12.414 17.234 0.888 1 96 83 ASP A O 1
ATOM 646 N N . MET A 1 84 ? -10.898 18.859 0.824 1 95.81 84 MET A N 1
ATOM 647 C CA . MET A 1 84 ? -9.875 18.062 1.492 1 95.81 84 MET A CA 1
ATOM 648 C C . MET A 1 84 ? -10.32 17.672 2.896 1 95.81 84 MET A C 1
ATOM 650 O O . MET A 1 84 ? -10.164 16.516 3.301 1 95.81 84 MET A O 1
ATOM 654 N N . LYS A 1 85 ? -10.922 18.641 3.592 1 94.81 85 LYS A N 1
ATOM 655 C CA . LYS A 1 85 ? -11.406 18.375 4.949 1 94.81 85 LYS A CA 1
ATOM 656 C C . LYS A 1 85 ? -12.531 17.359 4.945 1 94.81 85 LYS A C 1
ATOM 658 O O . LYS A 1 85 ? -12.586 16.484 5.816 1 94.81 85 LYS A O 1
ATOM 663 N N . LEU A 1 86 ? -13.414 17.516 3.99 1 94.69 86 LEU A N 1
ATOM 664 C CA . LEU A 1 86 ? -14.508 16.562 3.889 1 94.69 86 LEU A CA 1
ATOM 665 C C . LEU A 1 86 ? -13.977 15.141 3.684 1 94.69 86 LEU A C 1
ATOM 667 O O . LEU A 1 86 ? -14.414 14.211 4.363 1 94.69 86 LEU A O 1
ATOM 671 N N . ARG A 1 87 ? -13.008 14.977 2.834 1 91.44 87 ARG A N 1
ATOM 672 C CA . ARG A 1 87 ? -12.445 13.664 2.555 1 91.44 87 ARG A CA 1
ATOM 673 C C . ARG A 1 87 ? -11.719 13.109 3.775 1 91.44 87 ARG A C 1
ATOM 675 O O . ARG A 1 87 ? -11.883 11.938 4.129 1 91.44 87 ARG A O 1
ATOM 682 N N . SER A 1 88 ? -10.883 13.93 4.383 1 92.19 88 SER A N 1
ATOM 683 C CA . SER A 1 88 ? -10.141 13.477 5.555 1 92.19 88 SER A CA 1
ATOM 684 C C . SER A 1 88 ? -11.086 13.094 6.691 1 92.19 88 SER A C 1
ATOM 686 O O . SER A 1 88 ? -10.906 12.062 7.332 1 92.19 88 SER A O 1
ATOM 688 N N . ASN A 1 89 ? -12.164 13.891 6.91 1 91.19 89 ASN A N 1
ATOM 689 C CA . ASN A 1 89 ? -13.109 13.633 7.988 1 91.19 89 ASN A CA 1
ATOM 690 C C . ASN A 1 89 ? -13.898 12.352 7.746 1 91.19 89 ASN A C 1
ATOM 692 O O . ASN A 1 89 ? -14.219 11.625 8.688 1 91.19 89 ASN A O 1
ATOM 696 N N . THR A 1 90 ? -14.195 12.133 6.547 1 89.62 90 THR A N 1
ATOM 697 C CA . THR A 1 90 ? -14.938 10.93 6.184 1 89.62 90 THR A CA 1
ATOM 698 C C . THR A 1 90 ? -14.109 9.68 6.465 1 89.62 90 THR A C 1
ATOM 700 O O . THR A 1 90 ? -14.648 8.648 6.875 1 89.62 90 THR A O 1
ATOM 703 N N . LEU A 1 91 ? -12.836 9.828 6.328 1 83.31 91 LEU A N 1
ATOM 704 C CA . LEU A 1 91 ? -11.961 8.656 6.418 1 83.31 91 LEU A CA 1
ATOM 705 C C . LEU A 1 91 ? -11.391 8.516 7.824 1 83.31 91 LEU A C 1
ATOM 707 O O . LEU A 1 91 ? -10.922 7.438 8.203 1 83.31 91 LEU A O 1
ATOM 711 N N . LEU A 1 92 ? -11.508 9.555 8.594 1 88.12 92 LEU A N 1
ATOM 712 C CA . LEU A 1 92 ? -10.891 9.578 9.922 1 88.12 92 LEU A CA 1
ATOM 713 C C . LEU A 1 92 ? -11.469 8.477 10.805 1 88.12 92 LEU A C 1
ATOM 715 O O . LEU A 1 92 ? -12.68 8.258 10.828 1 88.12 92 LEU A O 1
ATOM 719 N N . ASN A 1 93 ? -10.625 7.652 11.453 1 82.81 93 ASN A N 1
ATOM 720 C CA . ASN A 1 93 ? -10.906 6.605 12.43 1 82.81 93 ASN A CA 1
ATOM 721 C C . ASN A 1 93 ? -11.531 5.379 11.773 1 82.81 93 ASN A C 1
ATOM 723 O O . ASN A 1 93 ? -12.141 4.551 12.453 1 82.81 93 ASN A O 1
ATOM 727 N N . GLN A 1 94 ? -11.562 5.402 10.469 1 74.12 94 GLN A N 1
ATOM 728 C CA . GLN A 1 94 ? -12 4.195 9.781 1 74.12 94 GLN A CA 1
ATOM 729 C C . GLN A 1 94 ? -10.945 3.098 9.859 1 74.12 94 GLN A C 1
ATOM 731 O O . GLN A 1 94 ? -9.75 3.369 9.742 1 74.12 94 GLN A O 1
ATOM 736 N N . ASP A 1 95 ? -11.422 1.911 10.18 1 65.75 95 ASP A N 1
ATOM 737 C CA . ASP A 1 95 ? -10.57 0.729 10.227 1 65.75 95 ASP A CA 1
ATOM 738 C C . ASP A 1 95 ? -10.555 0.01 8.883 1 65.75 95 ASP A C 1
ATOM 740 O O . ASP A 1 95 ? -11.586 -0.109 8.219 1 65.75 95 ASP A O 1
ATOM 744 N N . PHE A 1 96 ? -9.359 -0.055 8.461 1 60.56 96 PHE A N 1
ATOM 745 C CA . PHE A 1 96 ? -9.234 -0.847 7.246 1 60.56 96 PHE A CA 1
ATOM 746 C C . PHE A 1 96 ? -8.625 -2.213 7.547 1 60.56 96 PHE A C 1
ATOM 748 O O . PHE A 1 96 ? -7.75 -2.332 8.406 1 60.56 96 PHE A O 1
ATOM 755 N N . PRO A 1 97 ? -9.43 -3.102 7.18 1 53.72 97 PRO A N 1
ATOM 756 C CA . PRO A 1 97 ? -8.898 -4.438 7.449 1 53.72 97 PRO A CA 1
ATOM 757 C C . PRO A 1 97 ? -7.441 -4.59 7.004 1 53.72 97 PRO A C 1
ATOM 759 O O . PRO A 1 97 ? -6.969 -3.828 6.16 1 53.72 97 PRO A O 1
ATOM 762 N N . TYR A 1 98 ? -6.805 -5.453 7.637 1 49.03 98 TYR A N 1
ATOM 763 C CA . TYR A 1 98 ? -5.402 -5.848 7.586 1 49.03 98 TYR A CA 1
ATOM 764 C C . TYR A 1 98 ? -4.84 -5.68 6.18 1 49.03 98 TYR A C 1
ATOM 766 O O . TYR A 1 98 ? -3.68 -5.293 6.012 1 49.03 98 TYR A O 1
ATOM 774 N N . ASP A 1 99 ? -5.605 -6.113 5.352 1 47.81 99 ASP A N 1
ATOM 775 C CA . ASP A 1 99 ? -5.066 -6.418 4.031 1 47.81 99 ASP A CA 1
ATOM 776 C C . ASP A 1 99 ? -4.965 -5.16 3.172 1 47.81 99 ASP A C 1
ATOM 778 O O . ASP A 1 99 ? -4.887 -5.246 1.944 1 47.81 99 ASP A O 1
ATOM 782 N N . LEU A 1 100 ? -5.273 -4.062 3.818 1 48.25 100 LEU A N 1
ATOM 783 C CA . LEU A 1 100 ? -5.316 -2.91 2.922 1 48.25 100 LEU A CA 1
ATOM 784 C C . LEU A 1 100 ? -3.934 -2.605 2.359 1 48.25 100 LEU A C 1
ATOM 786 O O . LEU A 1 100 ? -3.756 -1.624 1.636 1 48.25 100 LEU A O 1
ATOM 790 N N . PHE A 1 101 ? -2.986 -3.574 2.678 1 52.5 101 PHE A N 1
ATOM 791 C CA . PHE A 1 101 ? -1.712 -3.512 1.973 1 52.5 101 PHE A CA 1
ATOM 792 C C . PHE A 1 101 ? -1.891 -3.85 0.497 1 52.5 101 PHE A C 1
ATOM 794 O O . PHE A 1 101 ? -1 -4.43 -0.125 1 52.5 101 PHE A O 1
ATOM 801 N N . GLY A 1 102 ? -3.264 -3.602 0.157 1 58.53 102 GLY A N 1
ATOM 802 C CA . GLY A 1 102 ? -3.605 -3.992 -1.201 1 58.53 102 GLY A CA 1
ATOM 803 C C . GLY A 1 102 ? -2.762 -3.299 -2.254 1 58.53 102 GLY A C 1
ATOM 804 O O . GLY A 1 102 ? -2.371 -3.912 -3.248 1 58.53 102 GLY A O 1
ATOM 805 N N . LEU A 1 103 ? -2.361 -2.07 -1.789 1 62.06 103 LEU A N 1
ATOM 806 C CA . LEU A 1 103 ? -1.666 -1.351 -2.852 1 62.06 103 LEU A CA 1
ATOM 807 C C . LEU A 1 103 ? -0.228 -1.84 -2.988 1 62.06 103 LEU A C 1
ATOM 809 O O . LEU A 1 103 ? 0.276 -1.995 -4.102 1 62.06 103 LEU A O 1
ATOM 813 N N . ASN A 1 104 ? 0.301 -2.141 -1.82 1 69.62 104 ASN A N 1
ATOM 814 C CA . ASN A 1 104 ? 1.671 -2.637 -1.887 1 69.62 104 ASN A CA 1
ATOM 815 C C . ASN A 1 104 ? 1.732 -4.027 -2.516 1 69.62 104 ASN A C 1
ATOM 817 O O . ASN A 1 104 ? 2.686 -4.348 -3.227 1 69.62 104 ASN A O 1
ATOM 821 N N . CYS A 1 105 ? 0.691 -4.734 -2.303 1 78.88 105 CYS A N 1
ATOM 822 C CA . CYS A 1 105 ? 0.658 -6.074 -2.885 1 78.88 105 CYS A CA 1
ATOM 823 C C . CYS A 1 105 ? 0.517 -6.004 -4.402 1 78.88 105 CYS A C 1
ATOM 825 O O . CYS A 1 105 ? 1.158 -6.77 -5.121 1 78.88 105 CYS A O 1
ATOM 827 N N . GLU A 1 106 ? -0.312 -5.047 -4.836 1 79.69 106 GLU A N 1
ATOM 828 C CA . GLU A 1 106 ? -0.438 -4.895 -6.281 1 79.69 106 GLU A CA 1
ATOM 829 C C . GLU A 1 106 ? 0.863 -4.387 -6.898 1 79.69 106 GLU A C 1
ATOM 831 O O . GLU A 1 106 ? 1.27 -4.848 -7.969 1 79.69 106 GLU A O 1
ATOM 836 N N . HIS A 1 107 ? 1.478 -3.488 -6.23 1 79 107 HIS A N 1
ATOM 837 C CA . HIS A 1 107 ? 2.754 -2.955 -6.691 1 79 107 HIS A CA 1
ATOM 838 C C . HIS A 1 107 ? 3.801 -4.059 -6.816 1 79 107 HIS A C 1
ATOM 840 O O . HIS A 1 107 ? 4.5 -4.145 -7.824 1 79 107 HIS A O 1
ATOM 846 N N . PHE A 1 108 ? 3.881 -4.871 -5.844 1 82.06 108 PHE A N 1
ATOM 847 C CA . PHE A 1 108 ? 4.824 -5.98 -5.855 1 82.06 108 PHE A CA 1
ATOM 848 C C . PHE A 1 108 ? 4.52 -6.941 -7 1 82.06 108 PHE A C 1
ATOM 850 O O . PHE A 1 108 ? 5.414 -7.309 -7.766 1 82.06 108 PHE A O 1
ATOM 857 N N . ALA A 1 109 ? 3.262 -7.348 -7.082 1 88.62 109 ALA A N 1
ATOM 858 C CA . ALA A 1 109 ? 2.875 -8.344 -8.078 1 88.62 109 ALA A CA 1
ATOM 859 C C . ALA A 1 109 ? 3.125 -7.828 -9.492 1 88.62 109 ALA A C 1
ATOM 861 O O . ALA A 1 109 ? 3.648 -8.555 -10.344 1 88.62 109 ALA A O 1
ATOM 862 N N . THR A 1 110 ? 2.852 -6.578 -9.711 1 89 110 THR A N 1
ATOM 863 C CA . THR A 1 110 ? 3.047 -6.02 -11.047 1 89 110 THR A CA 1
ATOM 864 C C . THR A 1 110 ? 4.531 -5.805 -11.328 1 89 110 THR A C 1
ATOM 866 O O . THR A 1 110 ? 4.977 -5.949 -12.469 1 89 110 THR A O 1
ATOM 869 N N . PHE A 1 111 ? 5.301 -5.473 -10.352 1 87.5 111 PHE A N 1
ATOM 870 C CA . PHE A 1 111 ? 6.742 -5.371 -10.523 1 87.5 111 PHE A CA 1
ATOM 871 C C . PHE A 1 111 ? 7.332 -6.695 -10.984 1 87.5 111 PHE A C 1
ATOM 873 O O . PHE A 1 111 ? 8.164 -6.73 -11.898 1 87.5 111 PHE A O 1
ATOM 880 N N . VAL A 1 112 ? 6.902 -7.754 -10.344 1 93 112 VAL A N 1
ATOM 881 C CA . VAL A 1 112 ? 7.414 -9.062 -10.719 1 93 112 VAL A CA 1
ATOM 882 C C . VAL A 1 112 ? 7.016 -9.391 -12.156 1 93 112 VAL A C 1
ATOM 884 O O . VAL A 1 112 ? 7.855 -9.773 -12.969 1 93 112 VAL A O 1
ATOM 887 N N . ARG A 1 113 ? 5.742 -9.195 -12.477 1 94.5 113 ARG A N 1
ATOM 888 C CA . ARG A 1 113 ? 5.234 -9.641 -13.766 1 94.5 113 ARG A CA 1
ATOM 889 C C . ARG A 1 113 ? 5.719 -8.734 -14.891 1 94.5 113 ARG A C 1
ATOM 891 O O . ARG A 1 113 ? 6.121 -9.211 -15.953 1 94.5 113 ARG A O 1
ATOM 898 N N . TYR A 1 114 ? 5.727 -7.418 -14.695 1 92.88 114 TYR A N 1
ATOM 899 C CA . TYR A 1 114 ? 5.93 -6.488 -15.805 1 92.88 114 TYR A CA 1
ATOM 900 C C . TYR A 1 114 ? 7.289 -5.812 -15.703 1 92.88 114 TYR A C 1
ATOM 902 O O . TYR A 1 114 ? 7.742 -5.172 -16.656 1 92.88 114 TYR A O 1
ATOM 910 N N . GLY A 1 115 ? 7.969 -5.906 -14.578 1 88.44 115 GLY A N 1
ATOM 911 C CA . GLY A 1 115 ? 9.172 -5.125 -14.336 1 88.44 115 GLY A CA 1
ATOM 912 C C . GLY A 1 115 ? 8.883 -3.686 -13.953 1 88.44 115 GLY A C 1
ATOM 913 O O . GLY A 1 115 ? 9.789 -2.85 -13.945 1 88.44 115 GLY A O 1
ATOM 914 N N . LYS A 1 116 ? 7.555 -3.412 -13.758 1 81.38 116 LYS A N 1
ATOM 915 C CA . LYS A 1 116 ? 7.082 -2.092 -13.352 1 81.38 116 LYS A CA 1
ATOM 916 C C . LYS A 1 116 ? 6.066 -2.195 -12.219 1 81.38 116 LYS A C 1
ATOM 918 O O . LYS A 1 116 ? 5.121 -2.982 -12.297 1 81.38 116 LYS A O 1
ATOM 923 N N . ALA A 1 117 ? 6.395 -1.464 -11.125 1 75.44 117 ALA A N 1
ATOM 924 C CA . ALA A 1 117 ? 5.43 -1.393 -10.031 1 75.44 117 ALA A CA 1
ATOM 925 C C . ALA A 1 117 ? 4.301 -0.422 -10.359 1 75.44 117 ALA A C 1
ATOM 927 O O . ALA A 1 117 ? 4.527 0.783 -10.5 1 75.44 117 ALA A O 1
ATOM 928 N N . VAL A 1 118 ? 3.164 -0.995 -10.727 1 69.5 118 VAL A N 1
ATOM 929 C CA . VAL A 1 118 ? 2.055 -0.144 -11.148 1 69.5 118 VAL A CA 1
ATOM 930 C C . VAL A 1 118 ? 0.879 -0.318 -10.188 1 69.5 118 VAL A C 1
ATOM 932 O O . VAL A 1 118 ? 0.663 -1.407 -9.648 1 69.5 118 VAL A O 1
ATOM 935 N N . CYS A 1 119 ? 0.47 0.748 -9.617 1 61.84 119 CYS A N 1
ATOM 936 C CA . CYS A 1 119 ? -0.771 0.698 -8.852 1 61.84 119 CYS A CA 1
ATOM 937 C C . CYS A 1 119 ? -1.94 1.225 -9.672 1 61.84 119 CYS A C 1
ATOM 939 O O . CYS A 1 119 ? -1.786 2.174 -10.445 1 61.84 119 CYS A O 1
ATOM 941 N N . ASN A 1 120 ? -2.891 0.236 -10.062 1 52.66 120 ASN A N 1
ATOM 942 C CA . ASN A 1 120 ? -4.035 0.781 -10.781 1 52.66 120 ASN A CA 1
ATOM 943 C C . ASN A 1 120 ? -4.691 1.923 -10.016 1 52.66 120 ASN A C 1
ATOM 945 O O . ASN A 1 120 ? -4.844 1.849 -8.797 1 52.66 120 ASN A O 1
ATOM 949 N N . GLN A 1 121 ? -4.297 3.115 -10.414 1 47.09 121 GLN A N 1
ATOM 950 C CA . GLN A 1 121 ? -5.02 4.289 -9.938 1 47.09 121 GLN A CA 1
ATOM 951 C C . GLN A 1 121 ? -6.512 4 -9.797 1 47.09 121 GLN A C 1
ATOM 953 O O . GLN A 1 121 ? -7.117 3.395 -10.68 1 47.09 121 GLN A O 1
ATOM 958 N N . VAL A 1 122 ? -6.793 3.51 -8.562 1 42.5 122 VAL A N 1
ATOM 959 C CA . VAL A 1 122 ? -8.25 3.617 -8.516 1 42.5 122 VAL A CA 1
ATOM 960 C C . VAL A 1 122 ? -8.656 5.086 -8.516 1 42.5 122 VAL A C 1
ATOM 962 O O . VAL A 1 122 ? -8 5.918 -7.879 1 42.5 122 VAL A O 1
ATOM 965 N N . GLY B 1 1 ? -12.227 -21.391 -7.445 1 73.56 1 GLY B N 1
ATOM 966 C CA . GLY B 1 1 ? -11.531 -21.453 -6.168 1 73.56 1 GLY B CA 1
ATOM 967 C C . GLY B 1 1 ? -10.047 -21.734 -6.309 1 73.56 1 GLY B C 1
ATOM 968 O O . GLY B 1 1 ? -9.516 -21.75 -7.422 1 73.56 1 GLY B O 1
ATOM 969 N N . PRO B 1 2 ? -9.312 -21.766 -5.262 1 77.19 2 PRO B N 1
ATOM 970 C CA . PRO B 1 2 ? -7.859 -21.969 -5.293 1 77.19 2 PRO B CA 1
ATOM 971 C C . PRO B 1 2 ? -7.449 -23.172 -6.133 1 77.19 2 PRO B C 1
ATOM 973 O O . PRO B 1 2 ? -6.453 -23.125 -6.855 1 77.19 2 PRO B O 1
ATOM 976 N N . LEU B 1 3 ? -8.195 -24.266 -6.129 1 77.94 3 LEU B N 1
ATOM 977 C CA . LEU B 1 3 ? -7.855 -25.469 -6.867 1 77.94 3 LEU B CA 1
ATOM 978 C C . LEU B 1 3 ? -7.906 -25.234 -8.367 1 77.94 3 LEU B C 1
ATOM 980 O O . LEU B 1 3 ? -7.066 -25.734 -9.117 1 77.94 3 LEU B O 1
ATOM 984 N N . LYS B 1 4 ? -9 -24.547 -8.836 1 85.94 4 LYS B N 1
ATOM 985 C CA . LYS B 1 4 ? -9.086 -24.219 -10.258 1 85.94 4 LYS B CA 1
ATOM 986 C C . LYS B 1 4 ? -7.906 -23.359 -10.695 1 85.94 4 LYS B C 1
ATOM 988 O O . LYS B 1 4 ? -7.344 -23.578 -11.773 1 85.94 4 LYS B O 1
ATOM 993 N N . ILE B 1 5 ? -7.457 -22.484 -9.883 1 92 5 ILE B N 1
ATOM 994 C CA . ILE B 1 5 ? -6.332 -21.609 -10.188 1 92 5 ILE B CA 1
ATOM 995 C C . ILE B 1 5 ? -5.047 -22.422 -10.297 1 92 5 ILE B C 1
ATOM 997 O O . ILE B 1 5 ? -4.281 -22.266 -11.25 1 92 5 ILE B O 1
ATOM 1001 N N . VAL B 1 6 ? -4.934 -23.359 -9.336 1 91.12 6 VAL B N 1
ATOM 1002 C CA . VAL B 1 6 ? -3.711 -24.156 -9.273 1 91.12 6 VAL B CA 1
ATOM 1003 C C . VAL B 1 6 ? -3.576 -25 -10.539 1 91.12 6 VAL B C 1
ATOM 1005 O O . VAL B 1 6 ? -2.467 -25.203 -11.039 1 91.12 6 VAL B O 1
ATOM 1008 N N . SER B 1 7 ? -4.668 -25.375 -11.109 1 92.25 7 SER B N 1
ATOM 1009 C CA . SER B 1 7 ? -4.645 -26.25 -12.281 1 92.25 7 SER B CA 1
ATOM 1010 C C . SER B 1 7 ? -4.43 -25.438 -13.562 1 92.25 7 SER B C 1
ATOM 1012 O O . SER B 1 7 ? -4.004 -26 -14.578 1 92.25 7 SER B O 1
ATOM 1014 N N . THR B 1 8 ? -4.68 -24.188 -13.617 1 95.06 8 THR B N 1
ATOM 1015 C CA . THR B 1 8 ? -4.648 -23.422 -14.859 1 95.06 8 THR B CA 1
ATOM 1016 C C . THR B 1 8 ? -3.57 -22.344 -14.805 1 95.06 8 THR B C 1
ATOM 1018 O O . THR B 1 8 ? -3.105 -21.875 -15.844 1 95.06 8 THR B O 1
ATOM 1021 N N . ALA B 1 9 ? -3.164 -21.938 -13.625 1 96.19 9 ALA B N 1
ATOM 1022 C CA . ALA B 1 9 ? -2.24 -20.812 -13.477 1 96.19 9 ALA B CA 1
ATOM 1023 C C . ALA B 1 9 ? -0.841 -21.188 -13.953 1 96.19 9 ALA B C 1
ATOM 1025 O O . ALA B 1 9 ? -0.422 -22.344 -13.836 1 96.19 9 ALA B O 1
ATOM 1026 N N . LYS B 1 10 ? -0.219 -20.219 -14.57 1 96.19 10 LYS B N 1
ATOM 1027 C CA . LYS B 1 10 ? 1.188 -20.328 -14.953 1 96.19 10 LYS B CA 1
ATOM 1028 C C . LYS B 1 10 ? 2.051 -19.375 -14.117 1 96.19 10 LYS B C 1
ATOM 1030 O O . LYS B 1 10 ? 1.565 -18.359 -13.617 1 96.19 10 LYS B O 1
ATOM 1035 N N . ILE B 1 11 ? 3.316 -19.797 -14.031 1 95.88 11 ILE B N 1
ATOM 1036 C CA . ILE B 1 11 ? 4.262 -18.953 -13.312 1 95.88 11 ILE B CA 1
ATOM 1037 C C . ILE B 1 11 ? 4.199 -17.531 -13.859 1 95.88 11 ILE B C 1
ATOM 1039 O O . ILE B 1 11 ? 4.199 -17.328 -15.07 1 95.88 11 ILE B O 1
ATOM 1043 N N . GLY B 1 12 ? 4.098 -16.609 -12.938 1 96.38 12 GLY B N 1
ATOM 1044 C CA . GLY B 1 12 ? 4.07 -15.219 -13.352 1 96.38 12 GLY B CA 1
ATOM 1045 C C . GLY B 1 12 ? 2.668 -14.648 -13.445 1 96.38 12 GLY B C 1
ATOM 1046 O O . GLY B 1 12 ? 2.488 -13.438 -13.539 1 96.38 12 GLY B O 1
ATOM 1047 N N . ASP B 1 13 ? 1.62 -15.516 -13.438 1 97.06 13 ASP B N 1
ATOM 1048 C CA . ASP B 1 13 ? 0.244 -15.031 -13.477 1 97.06 13 ASP B CA 1
ATOM 1049 C C . ASP B 1 13 ? -0.073 -14.18 -12.242 1 97.06 13 ASP B C 1
ATOM 1051 O O . ASP B 1 13 ? 0.33 -14.516 -11.133 1 97.06 13 ASP B O 1
ATOM 1055 N N . LEU B 1 14 ? -0.784 -13.047 -12.492 1 95.62 14 LEU B N 1
ATOM 1056 C CA . LEU B 1 14 ? -1.294 -12.242 -11.391 1 95.62 14 LEU B CA 1
ATOM 1057 C C . LEU B 1 14 ? -2.488 -12.93 -10.727 1 95.62 14 LEU B C 1
ATOM 1059 O O . LEU B 1 14 ? -3.482 -13.227 -11.391 1 95.62 14 LEU B O 1
ATOM 1063 N N . ILE B 1 15 ? -2.293 -13.219 -9.438 1 95.75 15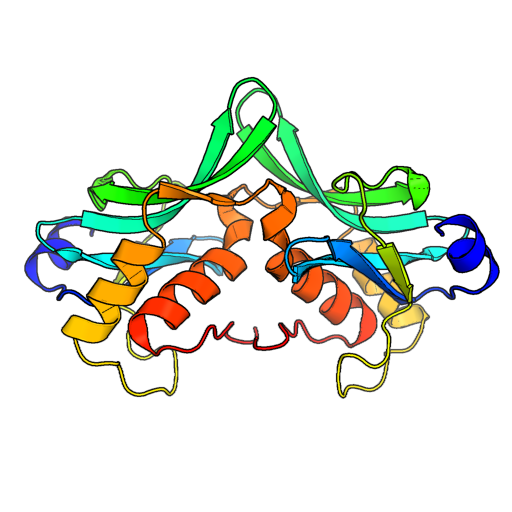 ILE B N 1
ATOM 1064 C CA . ILE B 1 15 ? -3.379 -13.781 -8.648 1 95.75 15 ILE B CA 1
ATOM 1065 C C . ILE B 1 15 ? -4.047 -12.688 -7.824 1 95.75 15 ILE B C 1
ATOM 1067 O O . ILE B 1 15 ? -3.398 -12.023 -7.012 1 95.75 15 ILE B O 1
ATOM 1071 N N . GLU B 1 16 ? -5.289 -12.477 -8.07 1 91.44 16 GLU B N 1
ATOM 1072 C CA . GLU B 1 16 ? -6.078 -11.477 -7.355 1 91.44 16 GLU B CA 1
ATOM 1073 C C . GLU B 1 16 ? -7.012 -12.133 -6.34 1 91.44 16 GLU B C 1
ATOM 1075 O O . GLU B 1 16 ? -7.754 -13.062 -6.68 1 91.44 16 GLU B O 1
ATOM 1080 N N . PHE B 1 17 ? -6.883 -11.797 -5.105 1 89.19 17 PHE B N 1
ATOM 1081 C CA . PHE B 1 17 ? -7.859 -12.125 -4.078 1 89.19 17 PHE B CA 1
ATOM 1082 C C . PHE B 1 17 ? -8.836 -10.977 -3.869 1 89.19 17 PHE B C 1
ATOM 1084 O O . PHE B 1 17 ? -8.531 -10.016 -3.154 1 89.19 17 PHE B O 1
ATOM 1091 N N . SER B 1 18 ? -9.969 -11.094 -4.562 1 85.44 18 SER B N 1
ATOM 1092 C CA . SER B 1 18 ? -10.961 -10.031 -4.535 1 85.44 18 SER B CA 1
ATOM 1093 C C . SER B 1 18 ? -11.812 -10.102 -3.271 1 85.44 18 SER B C 1
ATOM 1095 O O . SER B 1 18 ? -12.477 -11.109 -3.018 1 85.44 18 SER B O 1
ATOM 1097 N N . TYR B 1 19 ? -11.727 -9.055 -2.471 1 78.31 19 TYR B N 1
ATOM 1098 C CA . TYR B 1 19 ? -12.484 -9.008 -1.224 1 78.31 19 TYR B CA 1
ATOM 1099 C C . TYR B 1 19 ? -13.914 -8.5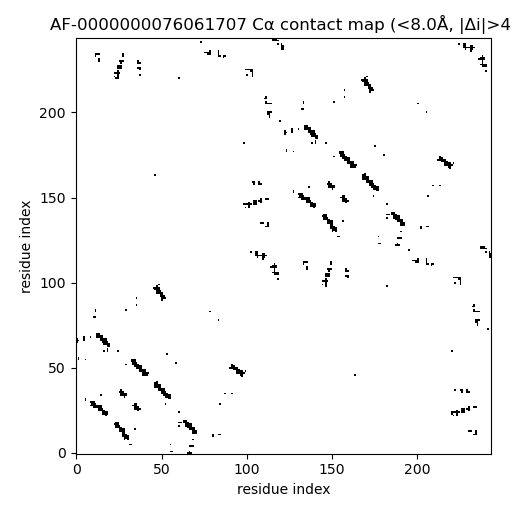39 -1.47 1 78.31 19 TYR B C 1
ATOM 1101 O O . TYR B 1 19 ? -14.18 -7.801 -2.422 1 78.31 19 TYR B O 1
ATOM 1109 N N . PRO B 1 20 ? -14.812 -8.945 -0.572 1 74.31 20 PRO B N 1
ATOM 1110 C CA . PRO B 1 20 ? -16.203 -8.5 -0.721 1 74.31 20 PRO B CA 1
ATOM 1111 C C . PRO B 1 20 ? -16.344 -6.984 -0.626 1 74.31 20 PRO B C 1
ATOM 1113 O O . PRO B 1 20 ? -17.281 -6.414 -1.206 1 74.31 20 PRO B O 1
ATOM 1116 N N . MET B 1 21 ? -15.445 -6.242 0.023 1 64.75 21 MET B N 1
ATOM 1117 C CA . MET B 1 21 ? -15.586 -4.809 0.259 1 64.75 21 MET B CA 1
ATOM 1118 C C . MET B 1 21 ? -14.969 -4.008 -0.882 1 64.75 21 MET B C 1
ATOM 1120 O O . MET B 1 21 ? -14.945 -2.777 -0.844 1 64.75 21 MET B O 1
ATOM 1124 N N . GLY B 1 22 ? -14.516 -4.617 -1.96 1 66.88 22 GLY B N 1
ATOM 1125 C CA . GLY B 1 22 ? -14.055 -3.914 -3.146 1 66.88 22 GLY B CA 1
ATOM 1126 C C . GLY B 1 22 ? -12.547 -3.729 -3.186 1 66.88 22 GLY B C 1
ATOM 1127 O O . GLY B 1 22 ? -12.016 -3.105 -4.105 1 66.88 22 GLY B O 1
ATOM 1128 N N . TYR B 1 23 ? -11.883 -4.258 -2.211 1 68.81 23 TYR B N 1
ATOM 1129 C CA . TYR B 1 23 ? -10.43 -4.215 -2.225 1 68.81 23 TYR B CA 1
ATOM 1130 C C . TYR B 1 23 ? -9.844 -5.586 -2.564 1 68.81 23 TYR B C 1
ATOM 1132 O O . TYR B 1 23 ? -10.508 -6.609 -2.375 1 68.81 23 TYR B O 1
ATOM 1140 N N . SER B 1 24 ? -8.695 -5.492 -3.195 1 79.31 24 SER B N 1
ATOM 1141 C CA . SER B 1 24 ? -8.094 -6.77 -3.555 1 79.31 24 SER B CA 1
ATOM 1142 C C . SER B 1 24 ? -6.695 -6.91 -2.959 1 79.31 24 SER B C 1
ATOM 1144 O O . SER B 1 24 ? -5.992 -5.914 -2.775 1 79.31 24 SER B O 1
ATOM 1146 N N . HIS B 1 25 ? -6.402 -8.102 -2.561 1 82.19 25 HIS B N 1
ATOM 1147 C CA . HIS B 1 25 ? -5.02 -8.523 -2.34 1 82.19 25 HIS B CA 1
ATOM 1148 C C . HIS B 1 25 ? -4.434 -9.164 -3.592 1 82.19 25 HIS B C 1
ATOM 1150 O O . HIS B 1 25 ? -5.164 -9.742 -4.402 1 82.19 25 HIS B O 1
ATOM 1156 N N . TRP B 1 26 ? -3.123 -8.93 -3.766 1 88 26 TRP B N 1
ATOM 1157 C CA . TRP B 1 26 ? -2.49 -9.414 -4.988 1 88 26 TRP B CA 1
ATOM 1158 C C . TRP B 1 26 ? -1.252 -10.242 -4.668 1 88 26 TRP B C 1
ATOM 1160 O O . TRP B 1 26 ? -0.541 -9.961 -3.699 1 88 26 TRP B O 1
ATOM 1170 N N . GLY B 1 27 ? -1.01 -11.312 -5.465 1 91.62 27 GLY B N 1
ATOM 1171 C CA . GLY B 1 27 ? 0.221 -12.094 -5.5 1 91.62 27 GLY B CA 1
ATOM 1172 C C . GLY B 1 27 ? 0.583 -12.57 -6.895 1 91.62 27 GLY B C 1
ATOM 1173 O O . GLY B 1 27 ? -0.112 -12.258 -7.863 1 91.62 27 GLY B O 1
ATOM 1174 N N . VAL B 1 28 ? 1.723 -13.234 -6.996 1 96.25 28 VAL B N 1
ATOM 1175 C CA . VAL B 1 28 ? 2.184 -13.828 -8.25 1 96.25 28 VAL B CA 1
ATOM 1176 C C . VAL B 1 28 ? 2.279 -15.344 -8.094 1 96.25 28 VAL B C 1
ATOM 1178 O O . VAL B 1 28 ? 2.873 -15.844 -7.133 1 96.25 28 VAL B O 1
ATOM 1181 N N . TYR B 1 29 ? 1.656 -16.016 -9.055 1 96.88 29 TYR B N 1
ATOM 1182 C CA . TYR B 1 29 ? 1.766 -17.469 -9.023 1 96.88 29 TYR B CA 1
ATOM 1183 C C . TYR B 1 29 ? 3.201 -17.922 -9.273 1 96.88 29 TYR B C 1
ATOM 1185 O O . TYR B 1 29 ? 3.854 -17.438 -10.203 1 96.88 29 TYR B O 1
ATOM 1193 N N . ASP B 1 30 ? 3.686 -18.828 -8.469 1 96.62 30 ASP B N 1
ATOM 1194 C CA . ASP B 1 30 ? 5.086 -19.234 -8.562 1 96.62 30 ASP B CA 1
ATOM 1195 C C . ASP B 1 30 ? 5.219 -20.734 -8.781 1 96.62 30 ASP B C 1
ATOM 1197 O O . ASP B 1 30 ? 6.238 -21.328 -8.438 1 96.62 30 ASP B O 1
ATOM 1201 N N . GLY B 1 31 ? 4.191 -21.406 -9.203 1 94.69 31 GLY B N 1
ATOM 1202 C CA . GLY B 1 31 ? 4.242 -22.828 -9.539 1 94.69 31 GLY B CA 1
ATOM 1203 C C . GLY B 1 31 ? 3.928 -23.734 -8.367 1 94.69 31 GLY B C 1
ATOM 1204 O O . GLY B 1 31 ? 3.994 -23.297 -7.211 1 94.69 31 GLY B O 1
ATOM 1205 N N . ASP B 1 32 ? 3.561 -24.969 -8.703 1 95.12 32 ASP B N 1
ATOM 1206 C CA . ASP B 1 32 ? 3.318 -26.047 -7.734 1 95.12 32 ASP B CA 1
ATOM 1207 C C . ASP B 1 32 ? 2.318 -25.594 -6.668 1 95.12 32 ASP B C 1
ATOM 1209 O O . ASP B 1 32 ? 2.48 -25.922 -5.488 1 95.12 32 ASP B O 1
ATOM 1213 N N . GLY B 1 33 ? 1.383 -24.812 -7.035 1 96.06 33 GLY B N 1
ATOM 1214 C CA . GLY B 1 33 ? 0.311 -24.406 -6.145 1 96.06 33 GLY B CA 1
ATOM 1215 C C . GLY B 1 33 ? 0.727 -23.312 -5.184 1 96.06 33 GLY B C 1
ATOM 1216 O O . GLY B 1 33 ? 0.046 -23.062 -4.188 1 96.06 33 GLY B O 1
ATOM 1217 N N . HIS B 1 34 ? 1.865 -22.609 -5.465 1 97.06 34 HIS B N 1
ATOM 1218 C CA . HIS B 1 34 ? 2.365 -21.578 -4.547 1 97.06 34 HIS B CA 1
ATOM 1219 C C . HIS B 1 34 ? 2.246 -20.188 -5.148 1 97.06 34 HIS B C 1
ATOM 1221 O O . HIS B 1 34 ? 2.246 -20.031 -6.375 1 97.06 34 HIS B O 1
ATOM 1227 N N . VAL B 1 35 ? 2.072 -19.203 -4.266 1 96.25 35 VAL B N 1
ATOM 1228 C CA . VAL B 1 35 ? 2.012 -17.781 -4.613 1 96.25 35 VAL B CA 1
ATOM 1229 C C . VAL B 1 35 ? 3.035 -17.016 -3.789 1 96.25 35 VAL B C 1
ATOM 1231 O O . VAL B 1 35 ? 3.295 -17.344 -2.631 1 96.25 35 VAL B O 1
ATOM 1234 N N . ILE B 1 36 ? 3.664 -16.062 -4.457 1 93.81 36 ILE B N 1
ATOM 1235 C CA . ILE B 1 36 ? 4.516 -15.102 -3.762 1 93.81 36 ILE B CA 1
ATOM 1236 C C . ILE B 1 36 ? 3.758 -13.789 -3.555 1 93.81 36 ILE B C 1
ATOM 1238 O O . ILE B 1 36 ? 3.15 -13.266 -4.488 1 93.81 36 ILE B O 1
ATOM 1242 N N . HIS B 1 37 ? 3.656 -13.391 -2.334 1 87.75 37 HIS B N 1
ATOM 1243 C CA . HIS B 1 37 ? 2.912 -12.172 -2.043 1 87.75 37 HIS B CA 1
ATOM 1244 C C . HIS B 1 37 ? 3.484 -11.453 -0.824 1 87.75 37 HIS B C 1
ATOM 1246 O O . HIS B 1 37 ? 4.293 -12.023 -0.088 1 87.75 37 HIS B O 1
ATOM 1252 N N . PHE B 1 38 ? 3.146 -10.227 -0.787 1 79.56 38 PHE B N 1
ATOM 1253 C CA . PHE B 1 38 ? 3.479 -9.406 0.375 1 79.56 38 PHE B CA 1
ATOM 1254 C C . PHE B 1 38 ? 2.605 -9.789 1.567 1 79.56 38 PHE B C 1
ATOM 1256 O O . PHE B 1 38 ? 1.38 -9.828 1.455 1 79.56 38 PHE B O 1
ATOM 1263 N N . ALA B 1 39 ? 3.271 -10.203 2.717 1 74.44 39 ALA B N 1
ATOM 1264 C CA . ALA B 1 39 ? 2.525 -10.617 3.9 1 74.44 39 ALA B CA 1
ATOM 1265 C C . ALA B 1 39 ? 2.967 -9.828 5.133 1 74.44 39 ALA B C 1
ATOM 1267 O O . ALA B 1 39 ? 4.156 -9.547 5.301 1 74.44 39 ALA B O 1
ATOM 1268 N N . VAL B 1 40 ? 1.912 -9.375 5.938 1 65.38 40 VAL B N 1
ATOM 1269 C CA . VAL B 1 40 ? 2.201 -8.742 7.219 1 65.38 40 VAL B CA 1
ATOM 1270 C C . VAL B 1 40 ? 2.676 -9.797 8.219 1 65.38 40 VAL B C 1
ATOM 1272 O O . VAL B 1 40 ? 2.127 -10.898 8.273 1 65.38 40 VAL B O 1
ATOM 1275 N N . GLN B 1 41 ? 3.875 -9.57 8.695 1 61.06 41 GLN B N 1
ATOM 1276 C CA . GLN B 1 41 ? 4.375 -10.477 9.719 1 61.06 41 GLN B CA 1
ATOM 1277 C C . GLN B 1 41 ? 4.512 -9.766 11.062 1 61.06 41 GLN B C 1
ATOM 1279 O O . GLN B 1 41 ? 4.945 -8.609 11.117 1 61.06 41 GLN B O 1
ATOM 1284 N N . GLY B 1 42 ? 3.635 -10.07 12.094 1 53.25 42 GLY B N 1
ATOM 1285 C CA . GLY B 1 42 ? 3.826 -9.57 13.445 1 53.25 42 GLY B CA 1
ATOM 1286 C C . GLY B 1 42 ? 4.977 -10.234 14.172 1 53.25 42 GLY B C 1
ATOM 1287 O O . GLY B 1 42 ? 5.086 -11.461 14.18 1 53.25 42 GLY B O 1
ATOM 1288 N N . TRP B 1 43 ? 6.168 -9.672 14.102 1 45.88 43 TRP B N 1
ATOM 1289 C CA . TRP B 1 43 ? 7.176 -10.234 14.992 1 45.88 43 TRP B CA 1
ATOM 1290 C C . TRP B 1 43 ? 7.211 -9.484 16.328 1 45.88 43 TRP B C 1
ATOM 1292 O O . TRP B 1 43 ? 7.477 -8.281 16.359 1 45.88 43 TRP B O 1
ATOM 1302 N N . PHE B 1 44 ? 7.211 -10.25 17.391 1 44.91 44 PHE B N 1
ATOM 1303 C CA . PHE B 1 44 ? 7.461 -9.812 18.75 1 44.91 44 PHE B CA 1
ATOM 1304 C C . PHE B 1 44 ? 7.191 -8.328 18.906 1 44.91 44 PHE B C 1
ATOM 1306 O O . PHE B 1 44 ? 8.086 -7.562 19.281 1 44.91 44 PHE B O 1
ATOM 1313 N N . GLY B 1 45 ? 6.086 -7.883 18.484 1 49.81 45 GLY B N 1
ATOM 1314 C CA . GLY B 1 45 ? 5.777 -6.492 18.766 1 49.81 45 GLY B CA 1
ATOM 1315 C C . GLY B 1 45 ? 6.07 -5.562 17.594 1 49.81 45 GLY B C 1
ATOM 1316 O O . GLY B 1 45 ? 5.672 -4.395 17.609 1 49.81 45 GLY B O 1
ATOM 1317 N N . GLU B 1 46 ? 7.016 -5.926 16.734 1 51.06 46 GLU B N 1
ATOM 1318 C CA . GLU B 1 46 ? 7.301 -5.098 15.562 1 51.06 46 GLU B CA 1
ATOM 1319 C C . GLU B 1 46 ? 6.566 -5.617 14.328 1 51.06 46 GLU B C 1
ATOM 1321 O O . GLU B 1 46 ? 6.438 -6.828 14.133 1 51.06 46 GLU B O 1
ATOM 1326 N N . PHE B 1 47 ? 5.723 -4.844 13.875 1 50.47 47 PHE B N 1
ATOM 1327 C CA . PHE B 1 47 ? 4.98 -5.184 12.672 1 50.47 47 PHE B CA 1
ATOM 1328 C C . PHE B 1 47 ? 5.82 -4.93 11.43 1 50.47 47 PHE B C 1
ATOM 1330 O O . PHE B 1 47 ? 6.578 -3.959 11.367 1 50.47 47 PHE B O 1
ATOM 1337 N N . GLY B 1 48 ? 6.137 -6.086 10.672 1 62.25 48 GLY B N 1
ATOM 1338 C CA . GLY B 1 48 ? 6.797 -5.922 9.391 1 62.25 48 GLY B CA 1
ATOM 1339 C C . GLY B 1 48 ? 6.105 -6.664 8.258 1 62.25 48 GLY B C 1
ATOM 1340 O O . GLY B 1 48 ? 4.988 -7.16 8.43 1 62.25 48 GLY B O 1
ATOM 1341 N N . THR B 1 49 ? 6.406 -6.34 7.145 1 67.88 49 THR B N 1
ATOM 1342 C CA . THR B 1 49 ? 5.938 -7.062 5.965 1 67.88 49 THR B CA 1
ATOM 1343 C C . THR B 1 49 ? 7.066 -7.891 5.359 1 67.88 49 THR B C 1
ATOM 1345 O O . THR B 1 49 ? 8.242 -7.566 5.523 1 67.88 49 THR B O 1
ATOM 1348 N N . ARG B 1 50 ? 6.723 -9 5.016 1 75.81 50 ARG B N 1
ATOM 1349 C CA . ARG B 1 50 ? 7.656 -9.906 4.355 1 75.81 50 ARG B CA 1
ATOM 1350 C C . ARG B 1 50 ? 7.062 -10.461 3.062 1 75.81 50 ARG B C 1
ATOM 1352 O O . ARG B 1 50 ? 5.855 -10.703 2.98 1 75.81 50 ARG B O 1
ATOM 1359 N N . ILE B 1 51 ? 7.938 -10.539 2.057 1 83 51 ILE B N 1
ATOM 1360 C CA . ILE B 1 51 ? 7.527 -11.258 0.855 1 83 51 ILE B CA 1
ATOM 1361 C C . ILE B 1 51 ? 7.699 -12.758 1.069 1 83 51 ILE B C 1
ATOM 1363 O O . ILE B 1 51 ? 8.805 -13.234 1.347 1 83 51 ILE B O 1
ATOM 1367 N N . ARG B 1 52 ? 6.551 -13.508 0.927 1 88.94 52 ARG B N 1
ATOM 1368 C CA . ARG B 1 52 ? 6.578 -14.93 1.232 1 88.94 52 ARG B CA 1
ATOM 1369 C C . ARG B 1 52 ? 6.031 -15.75 0.069 1 88.94 52 ARG B C 1
ATOM 1371 O O . ARG B 1 52 ? 5.172 -15.281 -0.68 1 88.94 52 ARG B O 1
ATOM 1378 N N . ARG B 1 53 ? 6.637 -16.922 -0.006 1 94.81 53 ARG B N 1
ATOM 1379 C CA . ARG B 1 53 ? 6.082 -17.953 -0.87 1 94.81 53 ARG B CA 1
ATOM 1380 C C . ARG B 1 53 ? 5.246 -18.953 -0.067 1 94.81 53 ARG B C 1
ATOM 1382 O O . ARG B 1 53 ? 5.766 -19.625 0.82 1 94.81 53 ARG B O 1
ATOM 1389 N N . VAL B 1 54 ? 3.975 -19.031 -0.31 1 95 54 VAL B N 1
ATOM 1390 C CA . VAL B 1 54 ? 3.08 -19.891 0.457 1 95 54 VAL B CA 1
ATOM 1391 C C . VAL B 1 54 ? 2.125 -20.609 -0.488 1 95 54 VAL B C 1
ATOM 1393 O O . VAL B 1 54 ? 1.91 -20.172 -1.621 1 95 54 VAL B O 1
ATOM 1396 N N . PRO B 1 55 ? 1.619 -21.844 0.009 1 96.31 55 PRO B N 1
ATOM 1397 C CA . PRO B 1 55 ? 0.516 -22.406 -0.773 1 96.31 55 PRO B CA 1
ATOM 1398 C C . PRO B 1 55 ? -0.635 -21.422 -0.962 1 96.31 55 PRO B C 1
ATOM 1400 O O . PRO B 1 55 ? -0.97 -20.672 -0.04 1 96.31 55 PRO B O 1
ATOM 1403 N N . LEU B 1 56 ? -1.162 -21.422 -2.221 1 95.25 56 LEU B N 1
ATOM 1404 C CA . LEU B 1 56 ? -2.23 -20.5 -2.576 1 95.25 56 LEU B CA 1
ATOM 1405 C C . LEU B 1 56 ? -3.344 -20.516 -1.535 1 95.25 56 LEU B C 1
ATOM 1407 O O . LEU B 1 56 ? -3.855 -19.469 -1.138 1 95.25 56 LEU B O 1
ATOM 1411 N N . GLY B 1 57 ? -3.684 -21.688 -1.008 1 91.81 57 GLY B N 1
ATOM 1412 C CA . GLY B 1 57 ? -4.77 -21.859 -0.06 1 91.81 57 GLY B CA 1
ATOM 1413 C C . GLY B 1 57 ? -4.441 -21.359 1.33 1 91.81 57 GLY B C 1
ATOM 1414 O O . GLY B 1 57 ? -5.328 -21.219 2.176 1 91.81 57 GLY B O 1
ATOM 1415 N N . GLU B 1 58 ? -3.18 -20.938 1.594 1 90.94 58 GLU B N 1
ATOM 1416 C CA . GLU B 1 58 ? -2.756 -20.5 2.92 1 90.94 58 GLU B CA 1
ATOM 1417 C C . GLU B 1 58 ? -2.641 -18.969 2.988 1 90.94 58 GLU B C 1
ATOM 1419 O O . GLU B 1 58 ? -2.273 -18.422 4.027 1 90.94 58 GLU B O 1
ATOM 1424 N N . VAL B 1 59 ? -2.881 -18.297 1.858 1 88.19 59 VAL B N 1
ATOM 1425 C CA . VAL B 1 59 ? -2.914 -16.844 1.912 1 88.19 59 VAL B CA 1
ATOM 1426 C C . VAL B 1 59 ? -4.062 -16.391 2.807 1 88.19 59 VAL B C 1
ATOM 1428 O O . VAL B 1 59 ? -5.211 -16.797 2.613 1 88.19 59 VAL B O 1
ATOM 1431 N N . ASN B 1 60 ? -3.699 -15.539 3.725 1 81.44 60 ASN B N 1
ATOM 1432 C CA . ASN B 1 60 ? -4.699 -15.062 4.672 1 81.44 60 ASN B CA 1
ATOM 1433 C C . ASN B 1 60 ? -5.539 -13.938 4.074 1 81.44 60 ASN B C 1
ATOM 1435 O O . ASN B 1 60 ? -5.066 -12.805 3.934 1 81.44 60 ASN B O 1
ATOM 1439 N N . VAL B 1 61 ? -6.797 -14.305 3.672 1 79.75 61 VAL B N 1
ATOM 1440 C CA . VAL B 1 61 ? -7.742 -13.328 3.127 1 79.75 61 VAL B CA 1
ATOM 1441 C C . VAL B 1 61 ? -9.078 -13.445 3.85 1 79.75 61 VAL B C 1
ATOM 1443 O O . VAL B 1 61 ? -9.367 -14.477 4.473 1 79.75 61 VAL B O 1
ATOM 1446 N N . PRO B 1 62 ? -9.82 -12.359 3.863 1 76.19 62 PRO B N 1
ATOM 1447 C CA . PRO B 1 62 ? -11.117 -12.406 4.531 1 76.19 62 PRO B CA 1
ATOM 1448 C C . PRO B 1 62 ? -12.039 -13.477 3.949 1 76.19 62 PRO B C 1
ATOM 1450 O O . PRO B 1 62 ? -11.898 -13.852 2.781 1 76.19 62 PRO B O 1
ATOM 1453 N N . LYS B 1 63 ? -12.93 -13.906 4.887 1 82.25 63 LYS B N 1
ATOM 1454 C CA . LYS B 1 63 ? -13.961 -14.82 4.414 1 82.25 63 LYS B CA 1
ATOM 1455 C C . LYS B 1 63 ? -14.75 -14.211 3.262 1 82.25 63 LYS B C 1
ATOM 1457 O O . LYS B 1 63 ? -15.109 -13.031 3.309 1 82.25 63 LYS B O 1
ATOM 1462 N N . GLY B 1 64 ? -15 -14.984 2.217 1 85.62 64 GLY B N 1
ATOM 1463 C CA . GLY B 1 64 ? -15.773 -14.508 1.08 1 85.62 64 GLY B CA 1
ATOM 1464 C C . GLY B 1 64 ? -14.906 -13.961 -0.04 1 85.62 64 GLY B C 1
ATOM 1465 O O . GLY B 1 64 ? -15.414 -13.586 -1.1 1 85.62 64 GLY B O 1
ATOM 1466 N N . ALA B 1 65 ? -13.633 -13.953 0.169 1 84.31 65 ALA B N 1
ATOM 1467 C CA . ALA B 1 65 ? -12.742 -13.523 -0.908 1 84.31 65 ALA B CA 1
ATOM 1468 C C . ALA B 1 65 ? -12.766 -14.516 -2.064 1 84.31 65 ALA B C 1
ATOM 1470 O O . ALA B 1 65 ? -12.82 -15.727 -1.849 1 84.31 65 ALA B O 1
ATOM 1471 N N . HIS B 1 66 ? -12.758 -13.906 -3.33 1 92.31 66 HIS B N 1
ATOM 1472 C CA . HIS B 1 66 ? -12.664 -14.719 -4.539 1 92.31 66 HIS B CA 1
ATOM 1473 C C . HIS B 1 66 ? -11.266 -14.633 -5.148 1 92.31 66 HIS B C 1
ATOM 1475 O O . HIS B 1 66 ? -10.688 -13.547 -5.238 1 92.31 66 HIS B O 1
ATOM 1481 N N . VAL B 1 67 ? -10.773 -15.812 -5.504 1 94.12 67 VAL B N 1
ATOM 1482 C CA . VAL B 1 67 ? -9.438 -15.859 -6.09 1 94.12 67 VAL B CA 1
ATOM 1483 C C . VAL B 1 67 ? -9.547 -16.016 -7.605 1 94.12 67 VAL B C 1
ATOM 1485 O O . VAL B 1 67 ? -10.297 -16.859 -8.094 1 94.12 67 VAL B O 1
ATOM 1488 N N . LEU B 1 68 ? -8.867 -15.141 -8.383 1 94.81 68 LEU B N 1
ATOM 1489 C CA . LEU B 1 68 ? -8.898 -15.18 -9.844 1 94.81 68 LEU B CA 1
ATOM 1490 C C . LEU B 1 68 ? -7.523 -14.852 -10.422 1 94.81 68 LEU B C 1
ATOM 1492 O O . LEU B 1 68 ? -6.711 -14.195 -9.766 1 94.81 68 LEU B O 1
ATOM 1496 N N . ILE B 1 69 ? -7.219 -15.445 -11.625 1 96.44 69 ILE B N 1
ATOM 1497 C CA . ILE B 1 69 ? -6.094 -14.992 -12.438 1 96.44 69 ILE B CA 1
ATOM 1498 C C . ILE B 1 69 ? -6.461 -13.688 -13.148 1 96.44 69 ILE B C 1
ATOM 1500 O O . ILE B 1 69 ? -7.406 -13.656 -13.938 1 96.44 69 ILE B O 1
ATOM 1504 N N . SER B 1 70 ? -5.73 -12.555 -12.797 1 93.56 70 SER B N 1
ATOM 1505 C CA . SER B 1 70 ? -6.086 -11.234 -13.305 1 93.56 70 SER B CA 1
ATOM 1506 C C . SER B 1 70 ? -4.934 -10.617 -14.094 1 93.56 70 SER B C 1
ATOM 1508 O O . SER B 1 70 ? -4.445 -9.539 -13.75 1 93.56 70 SER B O 1
ATOM 1510 N N . ASN B 1 71 ? -4.629 -11.18 -15.258 1 94.56 71 ASN B N 1
ATOM 1511 C CA . ASN B 1 71 ? -3.529 -10.719 -16.094 1 94.56 71 ASN B CA 1
ATOM 1512 C C . ASN B 1 71 ? -3.945 -9.539 -16.969 1 94.56 71 ASN B C 1
ATOM 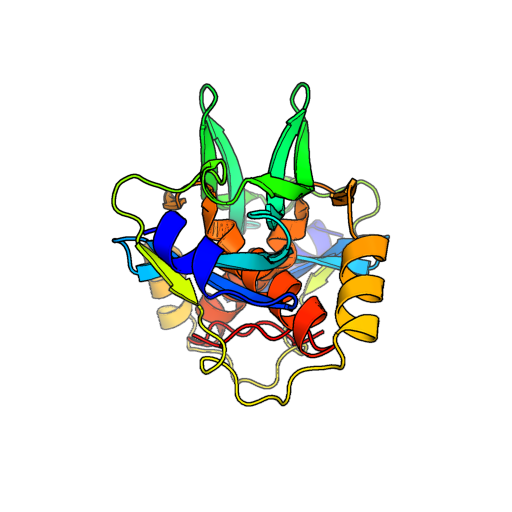1514 O O . ASN B 1 71 ? -3.096 -8.852 -17.547 1 94.56 71 ASN B O 1
ATOM 1518 N N . ASN B 1 72 ? -5.191 -9.266 -17.062 1 89.19 72 ASN B N 1
ATOM 1519 C CA . ASN B 1 72 ? -5.684 -8.266 -18 1 89.19 72 ASN B CA 1
ATOM 1520 C C . ASN B 1 72 ? -6.047 -6.961 -17.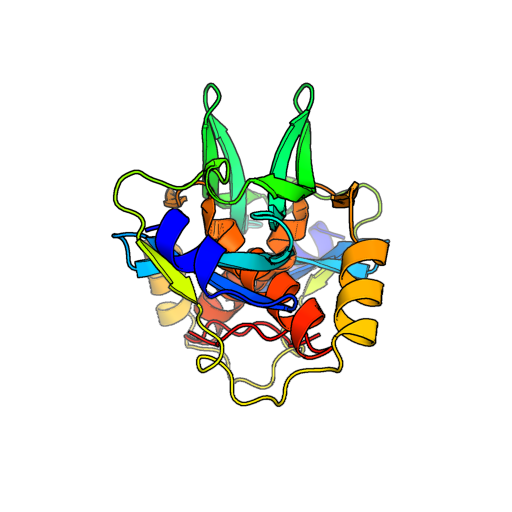312 1 89.19 72 ASN B C 1
ATOM 1522 O O . ASN B 1 72 ? -6.688 -6.094 -17.906 1 89.19 72 ASN B O 1
ATOM 1526 N N . ARG B 1 73 ? -5.672 -6.855 -16.047 1 85.25 73 ARG B N 1
ATOM 1527 C CA . ARG B 1 73 ? -6.035 -5.668 -15.281 1 85.25 73 ARG B CA 1
ATOM 1528 C C . ARG B 1 73 ? -5.094 -4.508 -15.594 1 85.25 73 ARG B C 1
ATOM 1530 O O . ARG B 1 73 ? -5.41 -3.35 -15.312 1 85.25 73 ARG B O 1
ATOM 1537 N N . HIS B 1 74 ? -3.947 -4.789 -16.172 1 82.12 74 HIS B N 1
ATOM 1538 C CA . HIS B 1 74 ? -2.941 -3.793 -16.531 1 82.12 74 HIS B CA 1
ATOM 1539 C C . HIS B 1 74 ? -2.582 -3.871 -18 1 82.12 74 HIS B C 1
ATOM 1541 O O . HIS B 1 74 ? -2.629 -4.949 -18.609 1 82.12 74 HIS B O 1
ATOM 1547 N N . ALA B 1 75 ? -2.318 -2.691 -18.516 1 83.06 75 ALA B N 1
ATOM 1548 C CA . ALA B 1 75 ? -2.014 -2.615 -19.938 1 83.06 75 ALA B CA 1
ATOM 1549 C C . ALA B 1 75 ? -0.515 -2.752 -20.188 1 83.06 75 ALA B C 1
ATOM 1551 O O . ALA B 1 75 ? 0.113 -1.849 -20.75 1 83.06 75 ALA B O 1
ATOM 1552 N N . PHE B 1 76 ? 0.107 -3.801 -19.719 1 89.25 76 PHE B N 1
ATOM 1553 C CA . PHE B 1 76 ? 1.529 -4.039 -19.938 1 89.25 76 PHE B CA 1
ATOM 1554 C C . PHE B 1 76 ? 1.771 -5.461 -20.422 1 89.25 76 PHE B C 1
ATOM 1556 O O . PHE B 1 76 ? 1.04 -6.383 -20.062 1 89.25 76 PHE B O 1
ATOM 1563 N N . ALA B 1 77 ? 2.697 -5.656 -21.25 1 92.69 77 ALA B N 1
ATOM 1564 C CA . ALA B 1 77 ? 3.117 -6.988 -21.672 1 92.69 77 ALA B CA 1
ATOM 1565 C C . ALA B 1 77 ? 3.893 -7.695 -20.562 1 92.69 77 ALA B C 1
ATOM 1567 O O . ALA B 1 77 ? 4.734 -7.086 -19.906 1 92.69 77 ALA B O 1
ATOM 1568 N N . PRO B 1 78 ? 3.594 -8.906 -20.344 1 95.62 78 PRO B N 1
ATOM 1569 C CA . PRO B 1 78 ? 4.348 -9.633 -19.312 1 95.62 78 PRO B CA 1
ATOM 1570 C C . PRO B 1 78 ? 5.824 -9.789 -19.672 1 95.62 78 PRO B C 1
ATOM 1572 O O . PRO B 1 78 ? 6.172 -9.898 -20.859 1 95.62 78 PRO B O 1
ATOM 1575 N N . SER B 1 79 ? 6.629 -9.82 -18.641 1 96.19 79 SER B N 1
ATOM 1576 C CA . SER B 1 79 ? 8.039 -10.164 -18.812 1 96.19 79 SER B CA 1
ATOM 1577 C C . SER B 1 79 ? 8.203 -11.648 -19.125 1 96.19 79 SER B C 1
ATOM 1579 O O . SER B 1 79 ? 7.254 -12.422 -19.016 1 96.19 79 SER B O 1
ATOM 1581 N N . ALA B 1 80 ? 9.422 -12.023 -19.547 1 95.56 80 ALA B N 1
ATOM 1582 C CA . ALA B 1 80 ? 9.758 -13.438 -19.688 1 95.56 80 ALA B CA 1
ATOM 1583 C C . ALA B 1 80 ? 9.727 -14.148 -18.344 1 95.56 80 ALA B C 1
ATOM 1585 O O . ALA B 1 80 ? 10.102 -13.562 -17.328 1 95.56 80 ALA B O 1
ATOM 1586 N N . PRO B 1 81 ? 9.305 -15.406 -18.375 1 93.62 81 PRO B N 1
ATOM 1587 C CA . PRO B 1 81 ? 9.234 -16.156 -17.109 1 93.62 81 PRO B CA 1
ATOM 1588 C C . PRO B 1 81 ? 10.539 -16.109 -16.328 1 93.62 81 PRO B C 1
ATOM 1590 O O . PRO B 1 81 ? 10.531 -16.031 -15.102 1 93.62 81 PRO B O 1
ATOM 1593 N N . GLU B 1 82 ? 11.641 -16.172 -17.031 1 95.06 82 GLU B N 1
ATOM 1594 C CA . GLU B 1 82 ? 12.938 -16.156 -16.359 1 95.06 82 GLU B CA 1
ATOM 1595 C C . GLU B 1 82 ? 13.156 -14.844 -15.617 1 95.06 82 GLU B C 1
ATOM 1597 O O . GLU B 1 82 ? 13.727 -14.836 -14.516 1 95.06 82 GLU B O 1
ATOM 1602 N N . ASP B 1 83 ? 12.75 -13.75 -16.234 1 96.12 83 ASP B N 1
ATOM 1603 C CA . ASP B 1 83 ? 12.867 -12.445 -15.586 1 96.12 83 ASP B CA 1
ATOM 1604 C C . ASP B 1 83 ? 11.953 -12.352 -14.367 1 96.12 83 ASP B C 1
ATOM 1606 O O . ASP B 1 83 ? 12.344 -11.805 -13.336 1 96.12 83 ASP B O 1
ATOM 1610 N N . MET B 1 84 ? 10.758 -12.852 -14.484 1 95.88 84 MET B N 1
ATOM 1611 C CA . MET B 1 84 ? 9.812 -12.844 -13.375 1 95.88 84 MET B CA 1
ATOM 1612 C C . MET B 1 84 ? 10.352 -13.633 -12.188 1 95.88 84 MET B C 1
ATOM 1614 O O . MET B 1 84 ? 10.273 -13.18 -11.039 1 95.88 84 MET B O 1
ATOM 1618 N N . LYS B 1 85 ? 10.945 -14.766 -12.5 1 94.88 85 LYS B N 1
ATOM 1619 C CA . LYS B 1 85 ? 11.516 -15.617 -11.453 1 94.88 85 LYS B CA 1
ATOM 1620 C C . LYS B 1 85 ? 12.688 -14.922 -10.766 1 94.88 85 LYS B C 1
ATOM 1622 O O . LYS B 1 85 ? 12.836 -15 -9.539 1 94.88 85 LYS B O 1
ATOM 1627 N N . LEU B 1 86 ? 13.508 -14.297 -11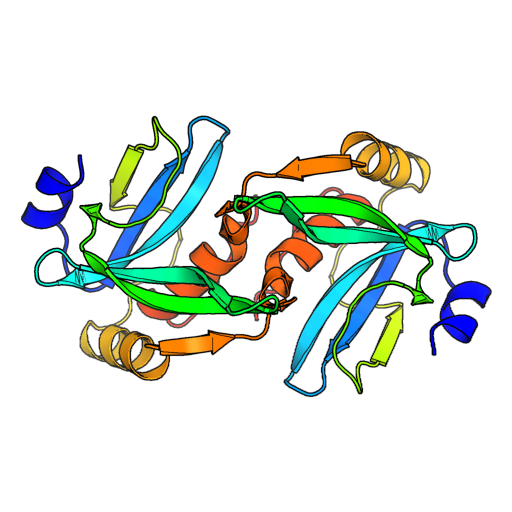.57 1 94.88 86 LEU B N 1
ATOM 1628 C CA . LEU B 1 86 ? 14.641 -13.578 -11 1 94.88 86 LEU B CA 1
ATOM 1629 C C . LEU B 1 86 ? 14.164 -12.5 -10.031 1 94.88 86 LEU B C 1
ATOM 1631 O O . LEU B 1 86 ? 14.68 -12.391 -8.922 1 94.88 86 LEU B O 1
ATOM 1635 N N . ARG B 1 87 ? 13.156 -11.766 -10.398 1 91.81 87 ARG B N 1
ATOM 1636 C CA . ARG B 1 87 ? 12.633 -10.695 -9.555 1 91.81 87 ARG B CA 1
ATOM 1637 C C . ARG B 1 87 ? 12 -11.258 -8.289 1 91.81 87 ARG B C 1
ATOM 1639 O O . ARG B 1 87 ? 12.242 -10.75 -7.188 1 91.81 87 ARG B O 1
ATOM 1646 N N . SER B 1 88 ? 11.172 -12.273 -8.445 1 92.5 88 SER B N 1
ATOM 1647 C CA . SER B 1 88 ? 10.523 -12.867 -7.281 1 92.5 88 SER B CA 1
ATOM 1648 C C . SER B 1 88 ? 11.547 -13.453 -6.316 1 92.5 88 SER B C 1
ATOM 1650 O O . SER B 1 88 ? 11.453 -13.25 -5.105 1 92.5 88 SER B O 1
ATOM 1652 N N . ASN B 1 89 ? 12.594 -14.125 -6.844 1 91.5 89 ASN B N 1
ATOM 1653 C CA . ASN B 1 89 ? 13.609 -14.75 -6.008 1 91.5 89 ASN B CA 1
ATOM 1654 C C . ASN B 1 89 ? 14.438 -13.711 -5.262 1 91.5 89 ASN B C 1
ATOM 1656 O O . ASN B 1 89 ? 14.852 -13.938 -4.121 1 91.5 89 ASN B O 1
ATOM 1660 N N . THR B 1 90 ? 14.695 -12.664 -5.91 1 90 90 THR B N 1
ATOM 1661 C CA . THR B 1 90 ? 15.469 -11.586 -5.297 1 90 90 THR B CA 1
ATOM 1662 C C . THR B 1 90 ? 14.711 -10.984 -4.117 1 90 90 THR B C 1
ATOM 1664 O O . THR B 1 90 ? 15.32 -10.594 -3.117 1 90 90 THR B O 1
ATOM 1667 N N . LEU B 1 91 ? 13.422 -11.008 -4.215 1 83.88 91 LEU B N 1
ATOM 1668 C CA . LEU B 1 91 ? 12.609 -10.32 -3.219 1 83.88 91 LEU B CA 1
ATOM 1669 C C . LEU B 1 91 ? 12.125 -11.289 -2.145 1 83.88 91 LEU B C 1
ATOM 1671 O O . LEU B 1 91 ? 11.727 -10.867 -1.057 1 83.88 91 LEU B O 1
ATOM 1675 N N . LEU B 1 92 ? 12.242 -12.547 -2.422 1 88.25 92 LEU B N 1
ATOM 1676 C CA . LEU B 1 92 ? 11.711 -13.562 -1.525 1 88.25 92 LEU B CA 1
ATOM 1677 C C . LEU B 1 92 ? 12.383 -13.492 -0.158 1 88.25 92 LEU B C 1
ATOM 1679 O O . LEU B 1 92 ? 13.602 -13.352 -0.069 1 88.25 92 LEU B O 1
ATOM 1683 N N . ASN B 1 93 ? 11.602 -13.445 0.937 1 82.75 93 ASN B N 1
ATOM 1684 C CA . ASN B 1 93 ? 11.984 -13.492 2.344 1 82.75 93 ASN B CA 1
ATOM 1685 C C . ASN B 1 93 ? 12.625 -12.18 2.793 1 82.75 93 ASN B C 1
ATOM 1687 O O . ASN B 1 93 ? 13.312 -12.141 3.816 1 82.75 93 ASN B O 1
ATOM 1691 N N . GLN B 1 94 ? 12.586 -11.211 1.906 1 74.12 94 GLN B N 1
ATOM 1692 C CA . GLN B 1 94 ? 13.039 -9.891 2.328 1 74.12 94 GLN B CA 1
ATOM 1693 C C . GLN B 1 94 ? 12.039 -9.242 3.281 1 74.12 94 GLN B C 1
ATOM 1695 O O . GLN B 1 94 ? 10.828 -9.344 3.084 1 74.12 94 GLN B O 1
ATOM 1700 N N . ASP B 1 95 ? 12.57 -8.695 4.352 1 65.75 95 ASP B N 1
ATOM 1701 C CA . ASP B 1 95 ? 11.773 -7.965 5.328 1 65.75 95 ASP B CA 1
ATOM 1702 C C . ASP B 1 95 ? 11.719 -6.477 4.98 1 65.75 95 ASP B C 1
ATOM 1704 O O . ASP B 1 95 ? 12.719 -5.891 4.566 1 65.75 95 ASP B O 1
ATOM 1708 N N . PHE B 1 96 ? 10.523 -6.129 4.844 1 60.5 96 PHE B N 1
ATOM 1709 C CA . PHE B 1 96 ? 10.367 -4.695 4.637 1 60.5 96 PHE B CA 1
ATOM 1710 C C . PHE B 1 96 ? 9.836 -4.023 5.898 1 60.5 96 PHE B C 1
ATOM 1712 O O . PHE B 1 96 ? 9.016 -4.594 6.617 1 60.5 96 PHE B O 1
ATOM 1719 N N . PRO B 1 97 ? 10.68 -3.162 6.266 1 53.12 97 PRO B N 1
ATOM 1720 C CA . PRO B 1 97 ? 10.211 -2.479 7.473 1 53.12 97 PRO B CA 1
ATOM 1721 C C . PRO B 1 97 ? 8.742 -2.062 7.383 1 53.12 97 PRO B C 1
ATOM 1723 O O . PRO B 1 97 ? 8.195 -1.965 6.285 1 53.12 97 PRO B O 1
ATOM 1726 N N . TYR B 1 98 ? 8.172 -1.931 8.477 1 48.88 98 TYR B N 1
ATOM 1727 C CA . TYR B 1 98 ? 6.789 -1.624 8.82 1 48.88 98 TYR B CA 1
ATOM 1728 C C . TYR B 1 98 ? 6.145 -0.733 7.766 1 48.88 98 TYR B C 1
ATOM 1730 O O . TYR B 1 98 ? 4.953 -0.861 7.48 1 48.88 98 TYR B O 1
ATOM 1738 N N . ASP B 1 99 ? 6.898 0.136 7.418 1 47.56 99 ASP B N 1
ATOM 1739 C CA . ASP B 1 99 ? 6.316 1.318 6.789 1 47.56 99 ASP B CA 1
ATOM 1740 C C . ASP B 1 99 ? 5.996 1.058 5.32 1 47.56 99 ASP B C 1
ATOM 1742 O O . ASP B 1 99 ? 5.84 1.997 4.539 1 47.56 99 ASP B O 1
ATOM 1746 N N . LEU B 1 100 ? 6.266 -0.192 4.91 1 48.31 100 LEU B N 1
ATOM 1747 C CA . LEU B 1 100 ? 6.07 -0.321 3.473 1 48.31 100 LEU B CA 1
ATOM 1748 C C . LEU B 1 100 ? 4.609 -0.079 3.1 1 48.31 100 LEU B C 1
ATOM 1750 O O . LEU B 1 100 ? 4.234 -0.201 1.931 1 48.31 100 LEU B O 1
ATOM 1754 N N . PHE B 1 101 ? 3.828 0.387 4.203 1 51.94 101 PHE B N 1
ATOM 1755 C CA . PHE B 1 101 ? 2.504 0.937 3.938 1 51.94 101 PHE B CA 1
ATOM 1756 C C . PHE B 1 101 ? 2.607 2.262 3.189 1 51.94 101 PHE B C 1
ATOM 1758 O O . PHE B 1 101 ? 1.686 3.078 3.232 1 51.94 101 PHE B O 1
ATOM 1765 N N . GLY B 1 102 ? 3.92 2.357 2.65 1 57.84 102 GLY B N 1
ATOM 1766 C CA . GLY B 1 102 ? 4.195 3.639 2.021 1 57.84 102 GLY B CA 1
ATOM 1767 C C . GLY B 1 102 ? 3.277 3.939 0.852 1 57.84 102 GLY B C 1
ATOM 1768 O O . GLY B 1 102 ? 2.84 5.078 0.677 1 57.84 102 GLY B O 1
ATOM 1769 N N . LEU B 1 103 ? 2.904 2.766 0.271 1 61.62 103 LEU B N 1
ATOM 1770 C CA . LEU B 1 103 ? 2.131 3.068 -0.928 1 61.62 103 LEU B CA 1
ATOM 1771 C C . LEU B 1 103 ? 0.695 3.438 -0.569 1 61.62 103 LEU B C 1
ATOM 1773 O O . LEU B 1 103 ? 0.119 4.355 -1.157 1 61.62 103 LEU B O 1
ATOM 1777 N N . ASN B 1 104 ? 0.267 2.76 0.467 1 69.5 104 ASN B N 1
ATOM 1778 C CA . ASN B 1 104 ? -1.096 3.084 0.875 1 69.5 104 ASN B CA 1
ATOM 1779 C C . ASN B 1 104 ? -1.175 4.469 1.509 1 69.5 104 ASN B C 1
ATOM 1781 O O . ASN B 1 104 ? -2.168 5.18 1.339 1 69.5 104 ASN B O 1
ATOM 1785 N N . CYS B 1 105 ? -0.102 4.828 2.127 1 78.69 105 CYS B N 1
ATOM 1786 C CA . CYS B 1 105 ? -0.088 6.145 2.752 1 78.69 105 CYS B CA 1
ATOM 1787 C C . CYS B 1 105 ? -0.059 7.25 1.699 1 78.69 105 CYS B C 1
ATOM 1789 O O . CYS B 1 105 ? -0.737 8.266 1.843 1 78.69 105 CYS B O 1
ATOM 1791 N N . GLU B 1 106 ? 0.718 6.973 0.638 1 79.5 106 GLU B N 1
ATOM 1792 C CA . GLU B 1 106 ? 0.737 7.969 -0.431 1 79.5 106 GLU B CA 1
ATOM 1793 C C . GLU B 1 106 ? -0.612 8.047 -1.14 1 79.5 106 GLU B C 1
ATOM 1795 O O . GLU B 1 106 ? -1.087 9.133 -1.468 1 79.5 106 GLU B O 1
ATOM 1800 N N . HIS B 1 107 ? -1.202 6.926 -1.337 1 78.88 107 HIS B N 1
ATOM 1801 C CA . HIS B 1 107 ? -2.518 6.867 -1.965 1 78.88 107 HIS B CA 1
ATOM 1802 C C . HIS B 1 107 ? -3.551 7.641 -1.153 1 78.88 107 HIS B C 1
ATOM 1804 O O . HIS B 1 107 ? -4.324 8.422 -1.709 1 78.88 107 HIS B O 1
ATOM 1810 N N . PHE B 1 108 ? -3.539 7.438 0.097 1 82 108 PHE B N 1
ATOM 1811 C CA . PHE B 1 108 ? -4.465 8.133 0.983 1 82 108 PHE B CA 1
ATOM 1812 C C . PHE B 1 108 ? -4.227 9.641 0.937 1 82 108 PHE B C 1
ATOM 1814 O O . PHE B 1 108 ? -5.164 10.414 0.763 1 82 108 PHE B O 1
ATOM 1821 N N . ALA B 1 109 ? -2.975 10.023 1.116 1 88.5 109 ALA B N 1
ATOM 1822 C CA . ALA B 1 109 ? -2.645 11.445 1.189 1 88.5 109 ALA B CA 1
ATOM 1823 C C . ALA B 1 109 ? -3.004 12.156 -0.11 1 88.5 109 ALA B C 1
ATOM 1825 O O . ALA B 1 109 ? -3.572 13.25 -0.087 1 88.5 109 AL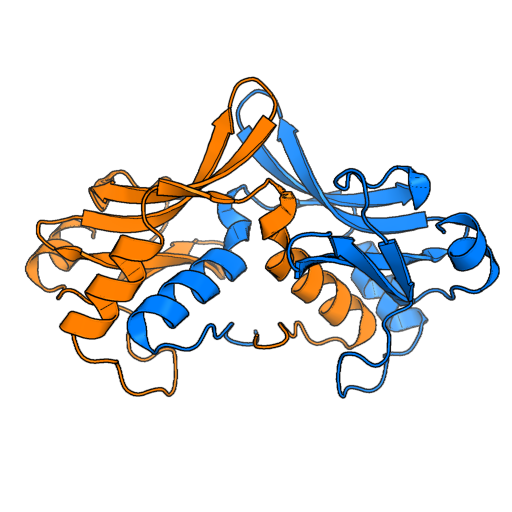A B O 1
ATOM 1826 N N . THR B 1 110 ? -2.771 11.508 -1.209 1 89 110 THR B N 1
ATOM 1827 C CA . THR B 1 110 ? -3.07 12.133 -2.492 1 89 110 THR B CA 1
ATOM 1828 C C . THR B 1 110 ? -4.574 12.141 -2.756 1 89 110 THR B C 1
ATOM 1830 O O . THR B 1 110 ? -5.098 13.078 -3.367 1 89 110 THR B O 1
ATOM 1833 N N . PHE B 1 111 ? -5.273 11.156 -2.32 1 87.5 111 PHE B N 1
ATOM 1834 C CA . PHE B 1 111 ? -6.727 11.156 -2.428 1 87.5 111 PHE B CA 1
ATOM 1835 C C . PHE B 1 111 ? -7.324 12.352 -1.696 1 87.5 111 PHE B C 1
ATOM 1837 O O . PHE B 1 111 ? -8.227 13.016 -2.217 1 87.5 111 PHE B O 1
ATOM 1844 N N . VAL B 1 112 ? -6.836 12.578 -0.507 1 92.88 112 VAL B N 1
ATOM 1845 C CA . VAL B 1 112 ? -7.352 13.703 0.267 1 92.88 112 VAL B CA 1
ATOM 1846 C C . VAL B 1 112 ? -7.051 15.008 -0.456 1 92.88 112 VAL B C 1
ATOM 1848 O O . VAL B 1 112 ? -7.941 15.844 -0.653 1 92.88 112 VAL B O 1
ATOM 1851 N N . ARG B 1 113 ? -5.812 15.18 -0.886 1 94.5 113 ARG B N 1
ATOM 1852 C CA . ARG B 1 113 ? -5.391 16.469 -1.425 1 94.5 113 ARG B CA 1
ATOM 1853 C C . ARG B 1 113 ? -5.969 16.703 -2.818 1 94.5 113 ARG B C 1
ATOM 1855 O O . ARG B 1 113 ? -6.43 17.797 -3.133 1 94.5 113 ARG B O 1
ATOM 1862 N N . TYR B 1 114 ? -5.988 15.688 -3.68 1 92.88 114 TYR B N 1
ATOM 1863 C CA . TYR B 1 114 ? -6.277 15.898 -5.094 1 92.88 114 TYR B CA 1
ATOM 1864 C C . TYR B 1 114 ? -7.641 15.32 -5.461 1 92.88 114 TYR B C 1
ATOM 1866 O O . TYR B 1 114 ? -8.172 15.594 -6.539 1 92.88 114 TYR B O 1
ATOM 1874 N N . GLY B 1 115 ? -8.219 14.492 -4.613 1 88.25 115 GLY B N 1
ATOM 1875 C CA . GLY B 1 115 ? -9.414 13.75 -4.973 1 88.25 115 GLY B CA 1
ATOM 1876 C C . GLY B 1 115 ? -9.125 12.523 -5.824 1 88.25 115 GLY B C 1
ATOM 1877 O O . GLY B 1 115 ? -10.039 11.93 -6.387 1 88.25 115 GLY B O 1
ATOM 1878 N N . LYS B 1 116 ? -7.801 12.266 -5.98 1 81.25 116 LYS B N 1
ATOM 1879 C CA . LYS B 1 116 ? -7.32 11.109 -6.73 1 81.25 116 LYS B CA 1
ATOM 1880 C C . LYS B 1 116 ? -6.227 10.367 -5.969 1 81.25 116 LYS B C 1
ATOM 1882 O O . LYS B 1 116 ? -5.277 10.992 -5.484 1 81.25 116 LYS B O 1
ATOM 1887 N N . ALA B 1 117 ? -6.484 9.055 -5.781 1 75.5 117 ALA B N 1
ATOM 1888 C CA . ALA B 1 117 ? -5.438 8.234 -5.176 1 75.5 117 ALA B CA 1
ATOM 1889 C C . ALA B 1 117 ? -4.352 7.895 -6.191 1 75.5 117 ALA B C 1
ATOM 1891 O O . ALA B 1 117 ? -4.605 7.191 -7.172 1 75.5 117 ALA B O 1
ATOM 1892 N N . VAL B 1 118 ? -3.238 8.609 -6.07 1 69.62 118 VAL B N 1
ATOM 1893 C CA . VAL B 1 118 ? -2.176 8.422 -7.051 1 69.62 118 VAL B CA 1
ATOM 1894 C C . VAL B 1 118 ? -0.939 7.844 -6.371 1 69.62 118 VAL B C 1
ATOM 1896 O O . VAL B 1 118 ? -0.655 8.156 -5.211 1 69.62 118 VAL B O 1
ATOM 1899 N N . CYS B 1 119 ? -0.522 6.719 -6.812 1 61.44 119 CYS B N 1
ATOM 1900 C CA . CYS B 1 119 ? 0.761 6.203 -6.348 1 61.44 119 CYS B CA 1
ATOM 1901 C C . CYS B 1 119 ? 1.868 6.52 -7.348 1 61.44 119 CYS B C 1
ATOM 1903 O O . CYS B 1 119 ? 1.653 6.453 -8.562 1 61.44 119 CYS B O 1
ATOM 1905 N N . ASN B 1 120 ? 2.818 7.504 -6.914 1 52.28 120 ASN B N 1
ATOM 1906 C CA . ASN B 1 120 ? 3.902 7.727 -7.867 1 52.28 120 ASN B CA 1
ATOM 1907 C C . ASN B 1 120 ? 4.586 6.422 -8.25 1 52.28 120 ASN B C 1
ATOM 1909 O O . ASN B 1 120 ? 4.805 5.555 -7.402 1 52.28 120 ASN B O 1
ATOM 1913 N N . GLN B 1 121 ? 4.152 5.926 -9.398 1 46.84 121 GLN B N 1
ATOM 1914 C CA . GLN B 1 121 ? 4.879 4.82 -10.016 1 46.84 121 GLN B CA 1
ATOM 1915 C C . GLN B 1 121 ? 6.379 4.945 -9.773 1 46.84 121 GLN B C 1
ATOM 1917 O O . GLN B 1 121 ? 6.949 6.027 -9.914 1 46.84 121 GLN B O 1
ATOM 1922 N N . VAL B 1 122 ? 6.742 4.395 -8.594 1 41.97 122 VAL B N 1
ATOM 1923 C CA . VAL B 1 122 ? 8.195 4.324 -8.719 1 41.97 122 VAL B CA 1
ATOM 1924 C C . VAL B 1 122 ? 8.57 3.359 -9.844 1 41.97 122 VAL B C 1
ATOM 1926 O O . VAL B 1 122 ? 7.938 2.316 -10.008 1 41.97 122 VAL B O 1
#

Solvent-accessible surface area (backbone atoms only — not comparable to full-atom values): 13013 Å² total; per-residue (Å²): 90,62,66,61,44,50,74,68,62,48,63,49,37,33,35,32,37,38,35,82,88,76,49,42,41,30,21,23,29,64,47,95,47,24,26,37,29,68,36,83,38,80,45,98,87,45,57,26,32,28,28,41,79,40,50,54,83,68,60,90,67,65,88,76,46,44,60,45,82,50,70,78,80,54,97,64,69,72,50,55,64,68,57,22,48,52,47,46,60,70,44,50,72,39,74,36,63,54,62,60,51,18,47,42,11,32,20,51,30,31,25,32,28,49,73,43,34,46,59,79,64,100,89,62,67,61,45,49,73,68,61,46,63,49,37,32,34,33,37,39,35,82,87,75,49,42,40,29,20,24,30,64,48,95,47,23,26,37,28,66,36,82,38,81,45,95,89,45,59,28,31,29,28,41,79,40,50,54,83,69,60,90,66,65,88,76,46,44,58,44,83,49,69,79,80,53,100,64,70,71,49,55,64,70,57,21,49,51,47,46,60,71,44,51,72,38,73,37,63,54,60,61,52,18,45,42,12,32,21,50,31,30,26,31,26,50,74,42,32,45,58,80,62,100

Secondary structure (DSSP, 8-state):
-HHHHHHH--TTPEEEEE-TTS-EEEEEE-STTEEEEEEEEEETTEEEEEEEEEEGGGS---TT-EEEE-TTSSSSPPPPHHHHHHHHHHHTT-EEEGGGTHHHHHHHHHHHHHSS------/-HHHHHHH--TTPEEEEE-TTS-EEEEEE-STTEEEEEEEEEETTEEEEEEEEEEGGGS---TT-EEEE-TTSSSSPPPPHHHHHHHHHHHTT-EEEGGGGHHHHHHHHHHHHHSS------